Protein AF-0000000087118196 (afdb_homodimer)

Foldseek 3Di:
DPPPDDPPPDDVPCPPPPPPVVVLVVVVVVVVVCQVPPPPCLLVVLVVCLLVQACPPHDLVSSLVSNVVSQVSHDPDHDDFLSSQVSSLVRYDPDDLSVQCVVVVDRGSVVNSVSSVVRVVVVVVVVVVVPPPDPDD/DPDPDDDPPDPVPCPPPPPPVVVLVVVVVVVVVCQVPPPPCLLVVLVVCLLVQACPPHDLVSSLVSNVVSQVSHDPDHDDFLSSQVSSLVRYDPDDLSVQCVVVVDRGSVVNSVSSVVRVVVVVVVVVVVPPPDPDD

Structure (mmCIF, N/CA/C/O backbone):
data_AF-0000000087118196-model_v1
#
loop_
_entity.id
_entity.type
_entity.pdbx_description
1 polymer 'Retrotransposon gag domain-containing protein'
#
loop_
_atom_site.group_PDB
_atom_site.id
_atom_site.type_symbol
_atom_site.label_atom_id
_atom_site.label_alt_id
_atom_site.label_comp_id
_atom_site.label_asym_id
_atom_site.label_entity_id
_atom_site.label_seq_id
_atom_site.pdbx_PDB_ins_code
_atom_site.Cartn_x
_atom_site.Cartn_y
_atom_site.Cartn_z
_atom_site.occupancy
_atom_site.B_iso_or_equiv
_atom_site.auth_seq_id
_atom_site.auth_comp_id
_atom_site.auth_asym_id
_atom_site.auth_atom_id
_atom_site.pdbx_PDB_model_num
ATOM 1 N N . MET A 1 1 ? -38.719 -3.541 -60.281 1 22.97 1 MET A N 1
ATOM 2 C CA . MET A 1 1 ? -38.906 -2.646 -59.156 1 22.97 1 MET A CA 1
ATOM 3 C C . MET A 1 1 ? -38.094 -3.145 -57.938 1 22.97 1 MET A C 1
ATOM 5 O O . MET A 1 1 ? -37.312 -2.402 -57.375 1 22.97 1 MET A O 1
ATOM 9 N N . SER A 1 2 ? -38.719 -4.004 -56.906 1 27.12 2 SER A N 1
ATOM 10 C CA . SER A 1 2 ? -38.656 -3.717 -55.5 1 27.12 2 SER A CA 1
ATOM 11 C C . SER A 1 2 ? -37.469 -4.395 -54.844 1 27.12 2 SER A C 1
ATOM 13 O O . SER A 1 2 ? -37.625 -5.039 -53.781 1 27.12 2 SER A O 1
ATOM 15 N N . CYS A 1 3 ? -36.438 -4.844 -55.562 1 29.39 3 CYS A N 1
ATOM 16 C CA . CYS A 1 3 ? -35.406 -5.758 -55.094 1 29.39 3 CYS A CA 1
ATOM 17 C C . CYS A 1 3 ? -34.594 -5.145 -53.938 1 29.39 3 CYS A C 1
ATOM 19 O O . CYS A 1 3 ? -33.562 -5.676 -53.531 1 29.39 3 CYS A O 1
ATOM 21 N N . LEU A 1 4 ? -34.75 -3.775 -53.781 1 31.59 4 LEU A N 1
ATOM 22 C CA . LEU A 1 4 ? -33.656 -3.104 -53.062 1 31.59 4 LEU A CA 1
ATOM 23 C C . LEU A 1 4 ? -33.656 -3.506 -51.594 1 31.59 4 LEU A C 1
ATOM 25 O O . LEU A 1 4 ? -32.844 -3.016 -50.812 1 31.59 4 LEU A O 1
ATOM 29 N N . GLY A 1 5 ? -34.875 -4.082 -51.125 1 28.92 5 GLY A N 1
ATOM 30 C CA . GLY A 1 5 ? -35.156 -3.641 -49.75 1 28.92 5 GLY A CA 1
ATOM 31 C C . GLY A 1 5 ? -34.188 -4.234 -48.75 1 28.92 5 GLY A C 1
ATOM 32 O O . GLY A 1 5 ? -33.938 -3.633 -47.688 1 28.92 5 GLY A O 1
ATOM 33 N N . GLY A 1 6 ? -34.062 -5.555 -48.656 1 27.45 6 GLY A N 1
ATOM 34 C CA . GLY A 1 6 ? -34.156 -6.266 -47.406 1 27.45 6 GLY A CA 1
ATOM 35 C C . GLY A 1 6 ? -32.844 -6.258 -46.625 1 27.45 6 GLY A C 1
ATOM 36 O O . GLY A 1 6 ? -32.656 -7.082 -45.719 1 27.45 6 GLY A O 1
ATOM 37 N N . ARG A 1 7 ? -31.812 -5.59 -47.25 1 33.94 7 ARG A N 1
ATOM 38 C CA . ARG A 1 7 ? -30.484 -5.984 -46.812 1 33.94 7 ARG A CA 1
ATOM 39 C C . ARG A 1 7 ? -30.281 -5.625 -45.344 1 33.94 7 ARG A C 1
ATOM 41 O O . ARG A 1 7 ? -29.203 -5.859 -44.781 1 33.94 7 ARG A O 1
ATOM 48 N N . ALA A 1 8 ? -31.047 -4.555 -44.906 1 32.69 8 ALA A N 1
ATOM 49 C CA . ALA A 1 8 ? -30.547 -3.857 -43.719 1 32.69 8 ALA A CA 1
ATOM 50 C C . ALA A 1 8 ? -30.625 -4.75 -42.5 1 32.69 8 ALA A C 1
ATOM 52 O O . ALA A 1 8 ? -30.312 -4.312 -41.375 1 32.69 8 ALA A O 1
ATOM 53 N N . ARG A 1 9 ? -31.344 -5.836 -42.656 1 27.88 9 ARG A N 1
ATOM 54 C CA . ARG A 1 9 ? -31.859 -6.383 -41.406 1 27.88 9 ARG A CA 1
ATOM 55 C C . ARG A 1 9 ? -30.719 -6.766 -40.469 1 27.88 9 ARG A C 1
ATOM 57 O O . ARG A 1 9 ? -30.781 -6.496 -39.281 1 27.88 9 ARG A O 1
ATOM 64 N N . SER A 1 10 ? -30 -7.875 -40.906 1 29.86 10 SER A N 1
ATOM 65 C CA . SER A 1 10 ? -29.734 -8.867 -39.844 1 29.86 10 SER A CA 1
ATOM 66 C C . SER A 1 10 ? -28.625 -8.398 -38.906 1 29.86 10 SER A C 1
ATOM 68 O O . SER A 1 10 ? -28.469 -8.93 -37.812 1 29.86 10 SER A O 1
ATOM 70 N N . TRP A 1 11 ? -27.672 -7.719 -39.531 1 32.06 11 TRP A N 1
ATOM 71 C CA . TRP A 1 11 ? -26.438 -7.887 -38.781 1 32.06 11 TRP A CA 1
ATOM 72 C C . TRP A 1 11 ? -26.484 -7.113 -37.469 1 32.06 11 TRP A C 1
ATOM 74 O O . TRP A 1 11 ? -25.469 -6.973 -36.781 1 32.06 11 TRP A O 1
ATOM 84 N N . ALA A 1 12 ? -27.594 -6.273 -37.406 1 33.09 12 ALA A N 1
ATOM 85 C CA . ALA A 1 12 ? -27.469 -5.508 -36.156 1 33.09 12 ALA A CA 1
ATOM 86 C C . ALA A 1 12 ? -27.359 -6.434 -34.938 1 33.09 12 ALA A C 1
ATOM 88 O O . ALA A 1 12 ? -28.375 -6.914 -34.438 1 33.09 12 ALA A O 1
ATOM 89 N N . TYR A 1 13 ? -26.875 -7.684 -35.219 1 30.28 13 TYR A N 1
ATOM 90 C CA . TYR A 1 13 ? -26.797 -8.508 -34.031 1 30.28 13 TYR A CA 1
ATOM 91 C C . TYR A 1 13 ? -26.359 -7.676 -32.812 1 30.28 13 TYR A C 1
ATOM 93 O O . TYR A 1 13 ? -25.609 -6.703 -32.969 1 30.28 13 TYR A O 1
ATOM 101 N N . GLY A 1 14 ? -27.219 -7.648 -31.75 1 30.52 14 GLY A N 1
ATOM 102 C CA . GLY A 1 14 ? -27.266 -7.129 -30.391 1 30.52 14 GLY A CA 1
ATOM 103 C C . GLY A 1 14 ? -25.969 -7.32 -29.641 1 30.52 14 GLY A C 1
ATOM 104 O O . GLY A 1 14 ? -25.703 -8.398 -29.094 1 30.52 14 GLY A O 1
ATOM 105 N N . ARG A 1 15 ? -24.844 -7.047 -30.219 1 32.31 15 ARG A N 1
ATOM 106 C CA . ARG A 1 15 ? -23.703 -7.125 -29.312 1 32.31 15 ARG A CA 1
ATOM 107 C C . ARG A 1 15 ? -24.062 -6.52 -27.953 1 32.31 15 ARG A C 1
ATOM 109 O O . ARG A 1 15 ? -24.375 -5.336 -27.859 1 32.31 15 ARG A O 1
ATOM 116 N N . ARG A 1 16 ? -24.688 -7.293 -27.109 1 31.92 16 ARG A N 1
ATOM 117 C CA . ARG A 1 16 ? -25 -6.957 -25.734 1 31.92 16 ARG A CA 1
ATOM 118 C C . ARG A 1 16 ? -23.812 -6.301 -25.047 1 31.92 16 ARG A C 1
ATOM 120 O O . ARG A 1 16 ? -22.703 -6.816 -25.094 1 31.92 16 ARG A O 1
ATOM 127 N N . LEU A 1 17 ? -23.656 -5.055 -24.984 1 34.06 17 LEU A N 1
ATOM 128 C CA . LEU A 1 17 ? -22.844 -4.199 -24.125 1 34.06 17 LEU A CA 1
ATOM 129 C C . LEU A 1 17 ? -22.625 -4.836 -22.766 1 34.06 17 LEU A C 1
ATOM 131 O O . LEU A 1 17 ? -22 -4.238 -21.891 1 34.06 17 LEU A O 1
ATOM 135 N N . THR A 1 18 ? -23.359 -6 -22.547 1 35.16 18 THR A N 1
ATOM 136 C CA . THR A 1 18 ? -23.234 -6.555 -21.203 1 35.16 18 THR A CA 1
ATOM 137 C C . THR A 1 18 ? -21.953 -7.371 -21.078 1 35.16 18 THR A C 1
ATOM 139 O O . THR A 1 18 ? -21.844 -8.242 -20.203 1 35.16 18 THR A O 1
ATOM 142 N N . ASP A 1 19 ? -21.219 -7.477 -22.172 1 35.19 19 ASP A N 1
ATOM 143 C CA . ASP A 1 19 ? -20.047 -8.336 -21.984 1 35.19 19 ASP A CA 1
ATOM 144 C C . ASP A 1 19 ? -19.094 -7.758 -20.953 1 35.19 19 ASP A C 1
ATOM 146 O O . ASP A 1 19 ? -18.625 -6.625 -21.094 1 35.19 19 ASP A O 1
ATOM 150 N N . PRO A 1 20 ? -19.031 -8.273 -19.797 1 40.91 20 PRO A N 1
ATOM 151 C CA . PRO A 1 20 ? -18.141 -7.883 -18.703 1 40.91 20 PRO A CA 1
ATOM 152 C C . PRO A 1 20 ? -16.703 -7.656 -19.188 1 40.91 20 PRO A C 1
ATOM 154 O O . PRO A 1 20 ? -15.914 -7.023 -18.469 1 40.91 20 PRO A O 1
ATOM 157 N N . THR A 1 21 ? -16.359 -8.117 -20.344 1 44.03 21 THR A N 1
ATOM 158 C CA . THR A 1 21 ? -15.023 -7.875 -20.875 1 44.03 21 THR A CA 1
ATOM 159 C C . THR A 1 21 ? -14.883 -6.43 -21.344 1 44.03 21 THR A C 1
ATOM 161 O O . THR A 1 21 ? -13.773 -5.906 -21.438 1 44.03 21 THR A O 1
ATOM 164 N N . CYS A 1 22 ? -15.938 -5.883 -21.875 1 42.28 22 CYS A N 1
ATOM 165 C CA . CYS A 1 22 ? -15.891 -4.516 -22.375 1 42.28 22 CYS A CA 1
ATOM 166 C C . CYS A 1 22 ? -15.547 -3.537 -21.25 1 42.28 22 CYS A C 1
ATOM 168 O O . CYS A 1 22 ? -14.789 -2.586 -21.469 1 42.28 22 CYS A O 1
ATOM 170 N N . PHE A 1 23 ? -16.156 -3.73 -20.125 1 43.44 23 PHE A N 1
ATOM 171 C CA . PHE A 1 23 ? -15.82 -2.871 -18.984 1 43.44 23 PHE A CA 1
ATOM 172 C C . PHE A 1 23 ? -14.352 -3.006 -18.609 1 43.44 23 PHE A C 1
ATOM 174 O O . PHE A 1 23 ? -13.711 -2.023 -18.234 1 43.44 23 PHE A O 1
ATOM 181 N N . SER A 1 24 ? -13.789 -4.215 -18.891 1 49.91 24 SER A N 1
ATOM 182 C CA . SER A 1 24 ? -12.359 -4.383 -18.641 1 49.91 24 SER A CA 1
ATOM 183 C C . SER A 1 24 ? -11.531 -3.553 -19.609 1 49.91 24 SER A C 1
ATOM 185 O O . SER A 1 24 ? -10.555 -2.91 -19.219 1 49.91 24 SER A O 1
ATOM 187 N N . THR A 1 25 ? -12.07 -3.469 -20.797 1 52.75 25 THR A N 1
ATOM 188 C CA . THR A 1 25 ? -11.305 -2.736 -21.797 1 52.75 25 THR A CA 1
ATOM 189 C C . THR A 1 25 ? -11.438 -1.231 -21.594 1 52.75 25 THR A C 1
ATOM 191 O O . THR A 1 25 ? -10.453 -0.495 -21.734 1 52.75 25 THR A O 1
ATOM 194 N N . TYR A 1 26 ? -12.594 -0.809 -21.297 1 47.06 26 TYR A N 1
ATOM 195 C CA . TYR A 1 26 ? -12.758 0.627 -21.094 1 47.06 26 TYR A CA 1
ATOM 196 C C . TYR A 1 26 ? -11.992 1.108 -19.875 1 47.06 26 TYR A C 1
ATOM 198 O O . TYR A 1 26 ? -11.352 2.164 -19.906 1 47.06 26 TYR A O 1
ATOM 206 N N . GLU A 1 27 ? -12.117 0.435 -18.875 1 48.47 27 GLU A N 1
ATOM 207 C CA . GLU A 1 27 ? -11.336 0.812 -17.688 1 48.47 27 GLU A CA 1
ATOM 208 C C . GLU A 1 27 ? -9.836 0.741 -17.969 1 48.47 27 GLU A C 1
ATOM 210 O O . GLU A 1 27 ? -9.07 1.6 -17.531 1 48.47 27 GLU A O 1
ATOM 215 N N . VAL A 1 28 ? -9.492 -0.21 -18.75 1 51.53 28 VAL A N 1
ATOM 216 C CA . VAL A 1 28 ? -8.109 -0.279 -19.203 1 51.53 28 VAL A CA 1
ATOM 217 C C . VAL A 1 28 ? -7.793 0.927 -20.094 1 51.53 28 VAL A C 1
ATOM 219 O O . VAL A 1 28 ? -6.738 1.548 -19.953 1 51.53 28 VAL A O 1
ATOM 222 N N . PHE A 1 29 ? -8.695 1.227 -21 1 49.81 29 PHE A N 1
ATOM 223 C CA . PHE A 1 29 ? -8.477 2.375 -21.875 1 49.81 29 PHE A CA 1
ATOM 224 C C . PHE A 1 29 ? -8.445 3.668 -21.062 1 49.81 29 PHE A C 1
ATOM 226 O O . PHE A 1 29 ? -7.566 4.512 -21.266 1 49.81 29 PHE A O 1
ATOM 233 N N . LYS A 1 30 ? -9.359 3.9 -20.25 1 45.59 30 LYS A N 1
ATOM 234 C CA . LYS A 1 30 ? -9.367 5.094 -19.406 1 45.59 30 LYS A CA 1
ATOM 235 C C . LYS A 1 30 ? -8.094 5.195 -18.578 1 45.59 30 LYS A C 1
ATOM 237 O O . LYS A 1 30 ? -7.527 6.277 -18.422 1 45.59 30 LYS A O 1
ATOM 242 N N . GLU A 1 31 ? -7.73 4.078 -18.094 1 49.81 31 GLU A N 1
ATOM 243 C CA . GLU A 1 31 ? -6.461 4.062 -17.375 1 49.81 31 GLU A CA 1
ATOM 244 C C . GLU A 1 31 ? -5.293 4.387 -18.297 1 49.81 31 GLU A C 1
ATOM 246 O O . GLU A 1 31 ? -4.383 5.125 -17.922 1 49.81 31 GLU A O 1
ATOM 251 N N . GLU A 1 32 ? -5.328 3.91 -19.469 1 48.84 32 GLU A N 1
ATOM 252 C CA . GLU A 1 32 ? -4.297 4.238 -20.453 1 48.84 32 GLU A CA 1
ATOM 253 C C . GLU A 1 32 ? -4.32 5.723 -20.812 1 48.84 32 GLU A C 1
ATOM 255 O O . GLU A 1 32 ? -3.27 6.352 -20.938 1 48.84 32 GLU A O 1
ATOM 260 N N . LEU A 1 33 ? -5.418 6.207 -21.094 1 45.06 33 LEU A N 1
ATOM 261 C CA . LEU A 1 33 ? -5.527 7.625 -21.406 1 45.06 33 LEU A CA 1
ATOM 262 C C . LEU A 1 33 ? -5.098 8.484 -20.219 1 45.06 33 LEU A C 1
ATOM 264 O O . LEU A 1 33 ? -4.41 9.492 -20.391 1 45.06 33 LEU A O 1
ATOM 268 N N . ARG A 1 34 ? -5.539 8.203 -19.094 1 45.41 34 ARG A N 1
ATOM 269 C CA . ARG A 1 34 ? -5.086 8.93 -17.906 1 45.41 34 ARG A CA 1
ATOM 270 C C . ARG A 1 34 ? -3.566 8.883 -17.781 1 45.41 34 ARG A C 1
ATOM 272 O O . ARG A 1 34 ? -2.932 9.883 -17.453 1 45.41 34 ARG A O 1
ATOM 279 N N . GLN A 1 35 ? -3.006 7.723 -18.172 1 48.16 35 GLN A N 1
ATOM 280 C CA . GLN A 1 35 ? -1.558 7.551 -18.172 1 48.16 35 GLN A CA 1
ATOM 281 C C . GLN A 1 35 ? -0.899 8.438 -19.219 1 48.16 35 GLN A C 1
ATOM 283 O O . GLN A 1 35 ? 0.197 8.953 -19.016 1 48.16 35 GLN A O 1
ATOM 288 N N . ALA A 1 36 ? -1.369 8.5 -20.266 1 44.31 36 ALA A N 1
ATOM 289 C CA . ALA A 1 36 ? -0.766 9.227 -21.375 1 44.31 36 ALA A CA 1
ATOM 290 C C . ALA A 1 36 ? -0.661 10.719 -21.047 1 44.31 36 ALA A C 1
ATOM 292 O O . ALA A 1 36 ? 0.265 11.391 -21.516 1 44.31 36 ALA A O 1
ATOM 293 N N . PHE A 1 37 ? -1.498 11.32 -20.531 1 44.22 37 PHE A N 1
ATOM 294 C CA . PHE A 1 37 ? -1.435 12.75 -20.25 1 44.22 37 PHE A CA 1
ATOM 295 C C . PHE A 1 37 ? -0.9 13.008 -18.859 1 44.22 37 PHE A C 1
ATOM 297 O O . PHE A 1 37 ? -1.049 14.109 -18.312 1 44.22 37 PHE A O 1
ATOM 304 N N . GLU A 1 38 ? -0.401 11.969 -18.172 1 48.47 38 GLU A N 1
ATOM 305 C CA . GLU A 1 38 ? -0.048 12.211 -16.781 1 48.47 38 GLU A CA 1
ATOM 306 C C . GLU A 1 38 ? 1.279 12.953 -16.672 1 48.47 38 GLU A C 1
ATOM 308 O O . GLU A 1 38 ? 2.295 12.508 -17.203 1 48.47 38 GLU A O 1
ATOM 313 N N . PRO A 1 39 ? 1.378 14.102 -16.359 1 49 39 PRO A N 1
ATOM 314 C CA . PRO A 1 39 ? 2.586 14.844 -15.984 1 49 39 PRO A CA 1
ATOM 315 C C . PRO A 1 39 ? 3.561 14.008 -15.156 1 49 39 PRO A C 1
ATOM 317 O O . PRO A 1 39 ? 3.193 12.938 -14.664 1 49 39 PRO A O 1
ATOM 320 N N . PRO A 1 40 ? 4.938 14.445 -15.055 1 50.75 40 PRO A N 1
ATOM 321 C CA . PRO A 1 40 ? 6.004 13.859 -14.242 1 50.75 40 PRO A CA 1
ATOM 322 C C . PRO A 1 40 ? 5.488 13.258 -12.93 1 50.75 40 PRO A C 1
ATOM 324 O O . PRO A 1 40 ? 6.102 12.344 -12.375 1 50.75 40 PRO A O 1
ATOM 327 N N . GLN A 1 41 ? 4.504 13.789 -12.305 1 59.38 41 GLN A N 1
ATOM 328 C CA . GLN A 1 41 ? 3.957 13.305 -11.039 1 59.38 41 GLN A CA 1
ATOM 329 C C . GLN A 1 41 ? 3.357 11.914 -11.195 1 59.38 41 GLN A C 1
ATOM 331 O O . GLN A 1 41 ? 2.623 11.453 -10.32 1 59.38 41 GLN A O 1
ATOM 336 N N . ASN A 1 42 ? 3.924 11.203 -12.312 1 78.69 42 ASN A N 1
ATOM 337 C CA . ASN A 1 42 ? 3.363 9.961 -12.828 1 78.69 42 ASN A CA 1
ATOM 338 C C . ASN A 1 42 ? 3.793 8.766 -11.984 1 78.69 42 ASN A C 1
ATOM 340 O O . ASN A 1 42 ? 2.98 7.891 -11.68 1 78.69 42 ASN A O 1
ATOM 344 N N . GLU A 1 43 ? 5.094 8.93 -11.555 1 86.75 43 GLU A N 1
ATOM 345 C CA . GLU A 1 43 ? 5.547 7.766 -10.805 1 86.75 43 GLU A CA 1
ATOM 346 C C . GLU A 1 43 ? 4.867 7.691 -9.438 1 86.75 43 GLU A C 1
ATOM 348 O O . GLU A 1 43 ? 4.559 6.602 -8.953 1 86.75 43 GLU A O 1
ATOM 353 N N . PHE A 1 44 ? 4.664 8.914 -8.961 1 85.5 44 PHE A N 1
ATOM 354 C CA . PHE A 1 44 ? 3.955 8.953 -7.684 1 85.5 44 PHE A CA 1
ATOM 355 C C . PHE A 1 44 ? 2.564 8.344 -7.82 1 85.5 44 PHE A C 1
ATOM 357 O O . PHE A 1 44 ? 2.168 7.5 -7.016 1 85.5 44 PHE A O 1
ATOM 364 N N . ARG A 1 45 ? 1.933 8.766 -8.789 1 90.62 45 ARG A N 1
ATOM 365 C CA . ARG A 1 45 ? 0.571 8.289 -9 1 90.62 45 ARG A CA 1
ATOM 366 C C . ARG A 1 45 ? 0.555 6.785 -9.273 1 90.62 45 ARG A C 1
ATOM 368 O O . ARG A 1 45 ? -0.263 6.059 -8.711 1 90.62 45 ARG A O 1
ATOM 375 N N . SER A 1 46 ? 1.45 6.379 -10.102 1 94.81 46 SER A N 1
ATOM 376 C CA . SER A 1 46 ? 1.519 4.961 -10.43 1 94.81 46 SER A CA 1
ATOM 377 C C . SER A 1 46 ? 1.83 4.125 -9.188 1 94.81 46 SER A C 1
ATOM 379 O O . SER A 1 46 ? 1.251 3.053 -9 1 94.81 46 SER A O 1
ATOM 381 N N . ARG A 1 47 ? 2.768 4.613 -8.383 1 95.31 47 ARG A N 1
ATOM 382 C CA . ARG A 1 47 ? 3.121 3.922 -7.148 1 95.31 47 ARG A CA 1
ATOM 383 C C . ARG A 1 47 ? 1.933 3.861 -6.195 1 95.31 47 ARG A C 1
ATOM 385 O O . ARG A 1 47 ? 1.636 2.807 -5.629 1 95.31 47 ARG A O 1
ATOM 392 N N . ALA A 1 48 ? 1.272 5.016 -6.07 1 94.25 48 ALA A N 1
ATOM 393 C CA . ALA A 1 48 ? 0.102 5.062 -5.195 1 94.25 48 ALA A CA 1
ATOM 394 C C . ALA A 1 48 ? -0.982 4.105 -5.68 1 94.25 48 ALA A C 1
ATOM 396 O O . ALA A 1 48 ? -1.581 3.381 -4.883 1 94.25 48 ALA A O 1
ATOM 397 N N . GLU A 1 49 ? -1.231 4.078 -6.941 1 95.31 49 GLU A N 1
ATOM 398 C CA . GLU A 1 49 ? -2.248 3.205 -7.52 1 95.31 49 GLU A CA 1
ATOM 399 C C . GLU A 1 49 ? -1.882 1.735 -7.34 1 95.31 49 GLU A C 1
ATOM 401 O O . GLU A 1 49 ? -2.746 0.905 -7.055 1 95.31 49 GLU A O 1
ATOM 406 N N . PHE A 1 50 ? -0.616 1.438 -7.539 1 97.38 50 PHE A N 1
ATOM 407 C CA . PHE A 1 50 ? -0.189 0.054 -7.371 1 97.38 50 PHE A CA 1
ATOM 408 C C . PHE A 1 50 ? -0.373 -0.401 -5.93 1 97.38 50 PHE A C 1
ATOM 410 O O . PHE A 1 50 ? -0.892 -1.49 -5.676 1 97.38 50 PHE 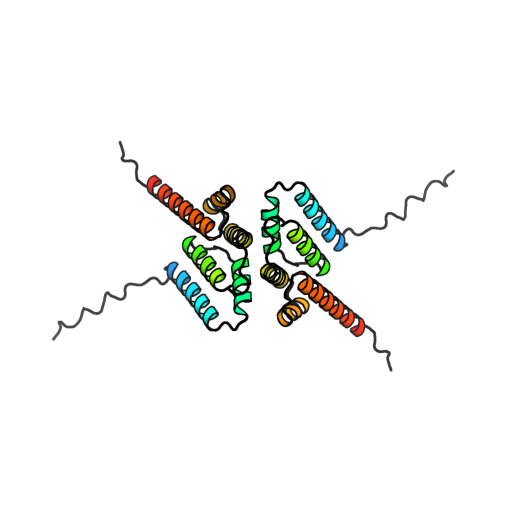A O 1
ATOM 417 N N . LEU A 1 51 ? 0.037 0.427 -5.02 1 96.5 51 LEU A N 1
ATOM 418 C CA . LEU A 1 51 ? -0.004 0.075 -3.605 1 96.5 51 LEU A CA 1
ATOM 419 C C . LEU A 1 51 ? -1.442 -0.104 -3.131 1 96.5 51 LEU A C 1
ATOM 421 O O . LEU A 1 51 ? -1.693 -0.795 -2.141 1 96.5 51 LEU A O 1
ATOM 425 N N . ASP A 1 52 ? -2.389 0.447 -3.939 1 95.38 52 ASP A N 1
ATOM 426 C CA . ASP A 1 52 ? -3.799 0.35 -3.572 1 95.38 52 ASP A CA 1
ATOM 427 C C . ASP A 1 52 ? -4.535 -0.629 -4.48 1 95.38 52 ASP A C 1
ATOM 429 O O . ASP A 1 52 ? -5.762 -0.742 -4.418 1 95.38 52 ASP A O 1
ATOM 433 N N . LEU A 1 53 ? -3.846 -1.285 -5.293 1 96.19 53 LEU A N 1
ATOM 434 C CA . LEU A 1 53 ? -4.461 -2.107 -6.332 1 96.19 53 LEU A CA 1
ATOM 435 C C . LEU A 1 53 ? -5.211 -3.285 -5.719 1 96.19 53 LEU A C 1
ATOM 437 O O . LEU A 1 53 ? -4.707 -3.936 -4.801 1 96.19 53 LEU A O 1
ATOM 441 N N . GLN A 1 54 ? -6.414 -3.512 -6.242 1 96.38 54 GLN A N 1
ATOM 442 C CA . GLN A 1 54 ? -7.25 -4.648 -5.867 1 96.38 54 GLN A CA 1
ATOM 443 C C . GLN A 1 54 ? -7.773 -5.375 -7.105 1 96.38 54 GLN A C 1
ATOM 445 O O . GLN A 1 54 ? -8.125 -4.742 -8.102 1 96.38 54 GLN A O 1
ATOM 450 N N . GLN A 1 55 ? -7.898 -6.641 -6.914 1 96.06 55 GLN A N 1
ATOM 451 C CA . GLN A 1 55 ? -8.445 -7.426 -8.016 1 96.06 55 GLN A CA 1
ATOM 452 C C . GLN A 1 55 ? -9.914 -7.082 -8.258 1 96.06 55 GLN A C 1
ATOM 454 O O . GLN A 1 55 ? -10.336 -6.895 -9.398 1 96.06 55 GLN A O 1
ATOM 459 N N . GLY A 1 56 ? -10.672 -7.012 -7.125 1 93.88 56 GLY A N 1
ATOM 460 C CA . GLY A 1 56 ? -12.086 -6.699 -7.25 1 93.88 56 GLY A CA 1
ATOM 461 C C . GLY A 1 56 ? -12.844 -7.691 -8.109 1 93.88 56 GLY A C 1
ATOM 462 O O . GLY A 1 56 ? -12.781 -8.898 -7.879 1 93.88 56 GLY A O 1
ATOM 463 N N . LYS A 1 57 ? -13.531 -7.164 -9.141 1 93.81 57 LYS A N 1
ATOM 464 C CA . LYS A 1 57 ? -14.375 -7.996 -10 1 93.81 57 LYS A CA 1
ATOM 465 C C . LYS A 1 57 ? -13.594 -8.523 -11.195 1 93.81 57 LYS A C 1
ATOM 467 O O . LYS A 1 57 ? -14.125 -9.289 -12.008 1 93.81 57 LYS A O 1
ATOM 472 N N . HIS A 1 58 ? -12.43 -8.141 -11.305 1 93.25 58 HIS A N 1
ATOM 473 C CA . HIS A 1 58 ? -11.617 -8.539 -12.453 1 93.25 58 HIS A CA 1
ATOM 474 C C . HIS A 1 58 ? -11.055 -9.945 -12.266 1 93.25 58 HIS A C 1
ATOM 476 O O . HIS A 1 58 ? -10.969 -10.438 -11.141 1 93.25 58 HIS A O 1
ATOM 482 N N . ASP A 1 59 ? -10.797 -10.57 -13.375 1 93.5 59 ASP A N 1
ATOM 483 C CA . ASP A 1 59 ? -10.125 -11.859 -13.281 1 93.5 59 ASP A CA 1
ATOM 484 C C . ASP A 1 59 ? -8.641 -11.688 -12.953 1 93.5 59 ASP A C 1
ATOM 486 O O . ASP A 1 59 ? -8.133 -10.562 -12.961 1 93.5 59 ASP A O 1
ATOM 490 N N . VAL A 1 60 ? -7.945 -12.711 -12.664 1 96.31 60 VAL A N 1
ATOM 491 C CA . VAL A 1 60 ? -6.559 -12.688 -12.219 1 96.31 60 VAL A CA 1
ATOM 492 C C . VAL A 1 60 ? -5.664 -12.141 -13.336 1 96.31 60 VAL A C 1
ATOM 494 O O . VAL A 1 60 ? -4.707 -11.406 -13.062 1 96.31 60 VAL A O 1
ATOM 497 N N . HIS A 1 61 ? -5.984 -12.508 -14.516 1 94.81 61 HIS A N 1
ATOM 498 C CA . HIS A 1 61 ? -5.18 -12.047 -15.641 1 94.81 61 HIS A CA 1
ATOM 499 C C . HIS A 1 61 ? -5.215 -10.531 -15.766 1 94.81 61 HIS A C 1
ATOM 501 O O . HIS A 1 61 ? -4.172 -9.891 -15.906 1 94.81 61 HIS A O 1
ATOM 507 N N . ALA A 1 62 ? -6.395 -9.945 -15.734 1 95.5 62 ALA A N 1
ATOM 508 C CA . ALA A 1 62 ? -6.551 -8.5 -15.828 1 95.5 62 ALA A CA 1
ATOM 509 C C . ALA A 1 62 ? -5.879 -7.797 -14.656 1 95.5 62 ALA A C 1
ATOM 511 O O . ALA A 1 62 ? -5.227 -6.766 -14.828 1 95.5 62 ALA A O 1
ATOM 512 N N . TYR A 1 63 ? -6.137 -8.312 -13.531 1 96.94 63 TYR A N 1
ATOM 513 C CA . TYR A 1 63 ? -5.512 -7.793 -12.312 1 96.94 63 TYR A CA 1
ATOM 514 C C . TYR A 1 63 ? -3.994 -7.801 -12.438 1 96.94 63 TYR A C 1
ATOM 516 O O . TYR A 1 63 ? -3.334 -6.809 -12.117 1 96.94 63 TYR A O 1
ATOM 524 N N . ALA A 1 64 ? -3.385 -8.883 -12.914 1 97.12 64 ALA A N 1
ATOM 525 C CA . ALA A 1 64 ? -1.943 -9.039 -13.094 1 97.12 64 ALA A CA 1
ATOM 526 C C . ALA A 1 64 ? -1.405 -8.055 -14.125 1 97.12 64 ALA A C 1
ATOM 528 O O . ALA A 1 64 ? -0.333 -7.473 -13.938 1 97.12 64 ALA A O 1
ATOM 529 N N . GLN A 1 65 ? -2.135 -7.895 -15.133 1 96.56 65 GLN A N 1
ATOM 530 C CA . GLN A 1 65 ? -1.703 -6.98 -16.188 1 96.56 65 GLN A CA 1
ATOM 531 C C . GLN A 1 65 ? -1.672 -5.539 -15.688 1 96.56 65 GLN A C 1
ATOM 533 O O . GLN A 1 65 ? -0.771 -4.773 -16.031 1 96.56 65 GLN A O 1
ATOM 538 N N . ARG A 1 66 ? -2.629 -5.23 -14.938 1 95.81 66 ARG A N 1
ATOM 539 C CA . ARG A 1 66 ? -2.658 -3.891 -14.359 1 95.81 66 ARG A CA 1
ATOM 540 C C . ARG A 1 66 ? -1.48 -3.678 -13.414 1 95.81 66 ARG A C 1
ATOM 542 O O . ARG A 1 66 ? -0.86 -2.611 -13.414 1 95.81 66 ARG A O 1
ATOM 549 N N . ALA A 1 67 ? -1.231 -4.68 -12.625 1 97.62 67 ALA A N 1
ATOM 550 C CA . ALA A 1 67 ? -0.081 -4.605 -11.727 1 97.62 67 ALA A CA 1
ATOM 551 C C . ALA A 1 67 ? 1.21 -4.379 -12.508 1 97.62 67 ALA A C 1
ATOM 553 O O . ALA A 1 67 ? 2 -3.496 -12.172 1 97.62 67 ALA A O 1
ATOM 554 N N . ARG A 1 68 ? 1.383 -5.129 -13.555 1 96.06 68 ARG A N 1
ATOM 555 C CA . ARG A 1 68 ? 2.572 -5.008 -14.391 1 96.06 68 ARG A CA 1
ATOM 556 C C . ARG A 1 68 ? 2.668 -3.613 -15 1 96.06 68 ARG A C 1
ATOM 558 O O . ARG A 1 68 ? 3.75 -3.025 -15.055 1 96.06 68 ARG A O 1
ATOM 565 N N . TYR A 1 69 ? 1.597 -3.213 -15.438 1 94.38 69 TYR A N 1
ATOM 566 C CA . TYR A 1 69 ? 1.538 -1.903 -16.078 1 94.38 69 TYR A CA 1
ATOM 567 C C . TYR A 1 69 ? 1.942 -0.804 -15.102 1 94.38 69 TYR A C 1
ATOM 569 O O . TYR A 1 69 ? 2.793 0.032 -15.414 1 94.38 69 TYR A O 1
ATOM 577 N N . LEU A 1 70 ? 1.363 -0.761 -13.969 1 95.38 70 LEU A N 1
ATOM 578 C CA . LEU A 1 70 ? 1.634 0.274 -12.977 1 95.38 70 LEU A CA 1
ATOM 579 C C . LEU A 1 70 ? 3.098 0.249 -12.547 1 95.38 70 LEU A C 1
ATOM 581 O O . LEU A 1 70 ? 3.744 1.297 -12.469 1 95.38 70 LEU A O 1
ATOM 585 N N . VAL A 1 71 ? 3.604 -0.963 -12.328 1 96.31 71 VAL A N 1
ATOM 586 C CA . VAL A 1 71 ? 4.988 -1.12 -11.891 1 96.31 71 VAL A CA 1
ATOM 587 C C . VAL A 1 71 ? 5.934 -0.638 -12.992 1 96.31 71 VAL A C 1
ATOM 589 O O . VAL A 1 71 ? 6.969 -0.035 -12.703 1 96.31 71 VAL A O 1
ATOM 592 N N . SER A 1 72 ? 5.574 -0.88 -14.211 1 94.5 72 SER A N 1
ATOM 593 C CA . SER A 1 72 ? 6.422 -0.511 -15.336 1 94.5 72 SER A CA 1
ATOM 594 C C . SER A 1 72 ? 6.543 1.004 -15.469 1 94.5 72 SER A C 1
ATOM 596 O O . SER A 1 72 ? 7.477 1.506 -16.094 1 94.5 72 SER A O 1
ATOM 598 N N . ASN A 1 73 ? 5.633 1.739 -14.898 1 92.44 73 ASN A N 1
ATOM 599 C CA . ASN A 1 73 ? 5.637 3.197 -14.961 1 92.44 73 ASN A CA 1
ATOM 600 C C . ASN A 1 73 ? 6.547 3.801 -13.891 1 92.44 73 ASN A C 1
ATOM 602 O O . ASN A 1 73 ? 6.723 5.02 -13.836 1 92.44 73 ASN A O 1
ATOM 606 N N . ILE A 1 74 ? 7.082 2.98 -13.109 1 93 74 ILE A N 1
ATOM 607 C CA . ILE A 1 74 ? 7.961 3.428 -12.031 1 93 74 ILE A CA 1
ATOM 608 C C . ILE A 1 74 ? 9.406 3.064 -12.359 1 93 74 ILE A C 1
ATOM 610 O O . ILE A 1 74 ? 9.844 1.936 -12.117 1 93 74 ILE A O 1
ATOM 614 N N . VAL A 1 75 ? 10.148 4.008 -12.797 1 89.38 75 VAL A N 1
ATOM 615 C CA . VAL A 1 75 ? 11.445 3.697 -13.398 1 89.38 75 VAL A CA 1
ATOM 616 C C . VAL A 1 75 ? 12.562 4.305 -12.547 1 89.38 75 VAL A C 1
ATOM 618 O O . VAL A 1 75 ? 13.594 3.666 -12.32 1 89.38 75 VAL A O 1
ATOM 621 N N . THR A 1 76 ? 12.406 5.473 -12.031 1 88.19 76 THR A N 1
ATOM 622 C CA . THR A 1 76 ? 13.461 6.195 -11.32 1 88.19 76 THR A CA 1
ATOM 623 C C . THR A 1 76 ? 13.766 5.531 -9.984 1 88.19 76 THR A C 1
ATOM 625 O O . THR A 1 76 ? 14.938 5.34 -9.633 1 88.19 76 THR A O 1
ATOM 628 N N . ASN A 1 77 ? 12.703 5.227 -9.242 1 90.06 77 ASN A N 1
ATOM 629 C CA . ASN A 1 77 ? 12.812 4.523 -7.969 1 90.06 77 ASN A CA 1
ATOM 630 C C . ASN A 1 77 ? 11.945 3.27 -7.945 1 90.06 77 ASN A C 1
ATOM 632 O O . ASN A 1 77 ? 10.859 3.273 -7.363 1 90.06 77 ASN A O 1
ATOM 636 N N . PRO A 1 78 ? 12.461 2.268 -8.438 1 92.69 78 PRO A N 1
ATOM 637 C CA . PRO A 1 78 ? 11.633 1.068 -8.562 1 92.69 78 PRO A CA 1
ATOM 638 C C . PRO A 1 78 ? 11.195 0.507 -7.215 1 92.69 78 PRO A C 1
ATOM 640 O O . PRO A 1 78 ? 11.922 0.631 -6.227 1 92.69 78 PRO A O 1
ATOM 643 N N . ILE A 1 79 ? 10.055 -0.075 -7.234 1 96.44 79 ILE A N 1
ATOM 644 C CA . ILE A 1 79 ? 9.531 -0.724 -6.035 1 96.44 79 ILE A CA 1
ATOM 645 C C . ILE A 1 79 ? 10.305 -2.016 -5.773 1 96.44 79 ILE A C 1
ATOM 647 O O . ILE A 1 79 ? 10.586 -2.777 -6.703 1 96.44 79 ILE A O 1
ATOM 651 N N . ASP A 1 80 ? 10.602 -2.24 -4.566 1 94.19 80 ASP A N 1
ATOM 652 C CA . ASP A 1 80 ? 11.297 -3.475 -4.223 1 94.19 80 ASP A CA 1
ATOM 653 C C . ASP A 1 80 ? 10.391 -4.688 -4.398 1 94.19 80 ASP A C 1
ATOM 655 O O . ASP A 1 80 ? 9.172 -4.578 -4.273 1 94.19 80 ASP A O 1
ATOM 659 N N . GLU A 1 81 ? 10.969 -5.902 -4.574 1 95.12 81 GLU A N 1
ATOM 660 C CA . GLU A 1 81 ? 10.211 -7.102 -4.918 1 95.12 81 GLU A CA 1
ATOM 661 C C . GLU A 1 81 ? 9.305 -7.527 -3.766 1 95.12 81 GLU A C 1
ATOM 663 O O . GLU A 1 81 ? 8.172 -7.961 -3.99 1 95.12 81 GLU A O 1
ATOM 668 N N . ALA A 1 82 ? 9.781 -7.395 -2.594 1 94.25 82 ALA A N 1
ATOM 669 C CA . ALA A 1 82 ? 8.969 -7.805 -1.448 1 94.25 82 ALA A CA 1
ATOM 670 C C . ALA A 1 82 ? 7.688 -6.984 -1.36 1 94.25 82 ALA A C 1
ATOM 672 O O . ALA A 1 82 ? 6.613 -7.527 -1.086 1 94.25 82 ALA A O 1
ATOM 673 N N . THR A 1 83 ? 7.816 -5.711 -1.637 1 97.06 83 THR A N 1
ATOM 674 C CA . THR A 1 83 ? 6.656 -4.828 -1.622 1 97.06 83 THR A CA 1
ATOM 675 C C . THR A 1 83 ? 5.711 -5.156 -2.775 1 97.06 83 THR A C 1
ATOM 677 O O . THR A 1 83 ? 4.492 -5.168 -2.602 1 97.06 83 THR A O 1
ATOM 680 N N . LYS A 1 84 ? 6.277 -5.402 -3.912 1 97.88 84 LYS A N 1
ATOM 681 C CA . LYS A 1 84 ? 5.453 -5.781 -5.055 1 97.88 84 LYS A CA 1
ATOM 682 C C . LYS A 1 84 ? 4.652 -7.047 -4.758 1 97.88 84 LYS A C 1
ATOM 684 O O . LYS A 1 84 ? 3.451 -7.105 -5.031 1 97.88 84 LYS A O 1
ATOM 689 N N . VAL A 1 85 ? 5.312 -8 -4.18 1 96.31 85 VAL A N 1
ATOM 690 C CA . VAL A 1 85 ? 4.707 -9.305 -3.904 1 96.31 85 VAL A CA 1
ATOM 691 C C . VAL A 1 85 ? 3.588 -9.141 -2.875 1 96.31 85 VAL A C 1
ATOM 693 O O . VAL A 1 85 ? 2.469 -9.617 -3.086 1 96.31 85 VAL A O 1
ATOM 696 N N . VAL A 1 86 ? 3.9 -8.438 -1.82 1 95.06 86 VAL A N 1
ATOM 697 C CA . VAL A 1 86 ? 2.934 -8.258 -0.74 1 95.06 86 VAL A CA 1
ATOM 698 C C . VAL A 1 86 ? 1.718 -7.492 -1.253 1 95.06 86 VAL A C 1
ATOM 700 O O . VAL A 1 86 ? 0.577 -7.848 -0.947 1 95.06 86 VAL A O 1
ATOM 703 N N . THR A 1 87 ? 1.921 -6.414 -2.029 1 97.5 87 THR A N 1
ATOM 704 C CA . THR A 1 87 ? 0.827 -5.621 -2.576 1 97.5 87 THR A CA 1
ATOM 705 C C . THR A 1 87 ? -0.066 -6.473 -3.473 1 97.5 87 THR A C 1
ATOM 707 O O . THR A 1 87 ? -1.293 -6.418 -3.367 1 97.5 87 THR A O 1
ATOM 710 N N . PHE A 1 88 ? 0.565 -7.285 -4.316 1 97.94 88 PHE A N 1
ATOM 711 C CA . PHE A 1 88 ? -0.177 -8.133 -5.238 1 97.94 88 PHE A CA 1
ATOM 712 C C . PHE A 1 88 ? -0.999 -9.172 -4.48 1 97.94 88 PHE A C 1
ATOM 714 O O . PHE A 1 88 ? -2.184 -9.359 -4.762 1 97.94 88 PHE A O 1
ATOM 721 N N . MET A 1 89 ? -0.419 -9.805 -3.508 1 96 89 MET A N 1
ATOM 722 C CA . MET A 1 89 ? -1.068 -10.883 -2.76 1 96 89 MET A CA 1
ATOM 723 C C . MET A 1 89 ? -2.221 -10.336 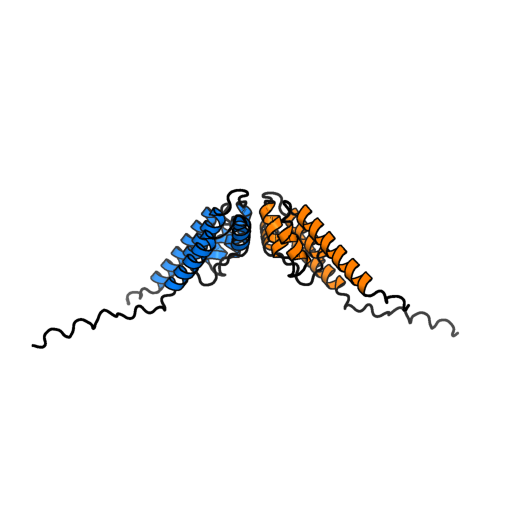-1.92 1 96 89 MET A C 1
ATOM 725 O O . MET A 1 89 ? -3.299 -10.93 -1.882 1 96 89 MET A O 1
ATOM 729 N N . LYS A 1 90 ? -1.98 -9.211 -1.347 1 93.69 90 LYS A N 1
ATOM 730 C CA . LYS A 1 90 ? -3.012 -8.617 -0.504 1 93.69 90 LYS A CA 1
ATOM 731 C C . LYS A 1 90 ? -4.207 -8.164 -1.338 1 93.69 90 LYS A C 1
ATOM 733 O O . LYS A 1 90 ? -5.344 -8.156 -0.854 1 93.69 90 LYS A O 1
ATOM 738 N N . GLY A 1 91 ? -3.969 -7.848 -2.582 1 96.38 91 GLY A N 1
ATOM 739 C CA . GLY A 1 91 ? -5.004 -7.309 -3.451 1 96.38 91 GLY A CA 1
ATOM 740 C C . GLY A 1 91 ? -5.844 -8.383 -4.117 1 96.38 91 GLY A C 1
ATOM 741 O O . GLY A 1 91 ? -6.879 -8.086 -4.715 1 96.38 91 GLY A O 1
ATOM 742 N N . LEU A 1 92 ? -5.418 -9.633 -4.004 1 96.38 92 LEU A N 1
ATOM 743 C CA . LEU A 1 92 ? -6.191 -10.734 -4.562 1 96.38 92 LEU A CA 1
ATOM 744 C C . LEU A 1 92 ? -7.516 -10.898 -3.824 1 96.38 92 LEU A C 1
ATOM 746 O O . LEU A 1 92 ? -7.586 -10.68 -2.611 1 96.38 92 LEU A O 1
ATOM 750 N N . LYS A 1 93 ? -8.477 -11.312 -4.625 1 95.44 93 LYS A N 1
ATOM 751 C CA . LYS A 1 93 ? -9.742 -11.672 -3.992 1 95.44 93 LYS A CA 1
ATOM 752 C C . LYS A 1 93 ? -9.578 -12.875 -3.07 1 95.44 93 LYS A C 1
ATOM 754 O O . LYS A 1 93 ? -8.828 -13.805 -3.381 1 95.44 93 LYS A O 1
ATOM 759 N N . ASP A 1 94 ? -10.406 -12.812 -2.012 1 93.06 94 ASP A N 1
ATOM 760 C CA . ASP A 1 94 ? -10.375 -13.969 -1.116 1 93.06 94 ASP A CA 1
ATOM 761 C C . ASP A 1 94 ? -10.836 -15.234 -1.836 1 93.06 94 ASP A C 1
ATOM 763 O O . ASP A 1 94 ? -11.828 -15.219 -2.566 1 93.06 94 ASP A O 1
ATOM 767 N N . GLY A 1 95 ? -10.062 -16.297 -1.741 1 92.75 95 GLY A N 1
ATOM 768 C CA . GLY A 1 95 ? -10.367 -17.547 -2.402 1 92.75 95 GLY A CA 1
ATOM 769 C C . GLY A 1 95 ? -9.164 -18.469 -2.525 1 92.75 95 GLY A C 1
ATOM 770 O O . GLY A 1 95 ? -8.148 -18.25 -1.863 1 92.75 95 GLY A O 1
ATOM 771 N N . PRO A 1 96 ? -9.281 -19.484 -3.266 1 94.25 96 PRO A N 1
ATOM 772 C CA . PRO A 1 96 ? -8.242 -20.5 -3.365 1 94.25 96 PRO A CA 1
ATOM 773 C C . PRO A 1 96 ? -6.93 -19.953 -3.928 1 94.25 96 PRO A C 1
ATOM 775 O O . PRO A 1 96 ? -5.848 -20.391 -3.518 1 94.25 96 PRO A O 1
ATOM 778 N N . VAL A 1 97 ? -7.055 -19.062 -4.848 1 95.38 97 VAL A N 1
ATOM 779 C CA . VAL A 1 97 ? -5.844 -18.516 -5.457 1 95.38 97 VAL A CA 1
ATOM 780 C C . VAL A 1 97 ? -5.02 -17.781 -4.406 1 95.38 97 VAL A C 1
ATOM 782 O O . VAL A 1 97 ? -3.812 -18 -4.293 1 95.38 97 VAL A O 1
ATOM 785 N N . LYS A 1 98 ? -5.633 -16.922 -3.656 1 94.25 98 LYS A N 1
ATOM 786 C CA . LYS A 1 98 ? -4.965 -16.172 -2.596 1 94.25 98 LYS A CA 1
ATOM 787 C C . LYS A 1 98 ? -4.355 -17.109 -1.561 1 94.25 98 LYS A C 1
ATOM 789 O O . LYS A 1 98 ? -3.203 -16.953 -1.16 1 94.25 98 LYS A O 1
ATOM 794 N N . THR A 1 99 ? -5.141 -18.094 -1.18 1 93 99 THR A N 1
ATOM 795 C CA . THR A 1 99 ? -4.688 -19.062 -0.191 1 93 99 THR A CA 1
ATOM 796 C C . THR A 1 99 ? -3.443 -19.797 -0.685 1 93 99 THR A C 1
ATOM 798 O O . THR A 1 99 ? -2.488 -19.984 0.07 1 93 99 THR A O 1
ATOM 801 N N . TYR A 1 100 ? -3.521 -20.156 -1.912 1 92.75 100 TYR A N 1
ATOM 802 C CA . TYR A 1 100 ? -2.402 -20.859 -2.521 1 92.75 100 TYR A CA 1
ATOM 803 C C . TYR A 1 100 ? -1.14 -20 -2.496 1 92.75 100 TYR A C 1
ATOM 805 O O . TYR A 1 100 ? -0.053 -20.5 -2.188 1 92.75 100 TYR A O 1
ATOM 813 N N . LEU A 1 101 ? -1.249 -18.75 -2.779 1 92.94 101 LEU A N 1
ATOM 814 C CA . LEU A 1 101 ? -0.089 -17.859 -2.822 1 92.94 101 LEU A CA 1
ATOM 815 C C . LEU A 1 101 ? 0.473 -17.641 -1.424 1 92.94 101 LEU A C 1
ATOM 817 O O . LEU A 1 101 ? 1.689 -17.531 -1.247 1 92.94 101 LEU A O 1
ATOM 821 N N . PHE A 1 102 ? -0.365 -17.562 -0.461 1 88.25 102 PHE A N 1
ATOM 822 C CA . PHE A 1 102 ? 0.098 -17.359 0.907 1 88.25 102 PHE A CA 1
ATOM 823 C C . PHE A 1 102 ? 0.829 -18.594 1.419 1 88.25 102 PHE A C 1
ATOM 825 O O . PHE A 1 102 ? 1.706 -18.484 2.279 1 88.25 102 PHE A O 1
ATOM 832 N N . ARG A 1 103 ? 0.573 -19.672 0.787 1 88.69 103 ARG A N 1
ATOM 833 C CA . ARG A 1 103 ? 1.261 -20.922 1.141 1 88.69 103 ARG A CA 1
ATOM 834 C C . ARG A 1 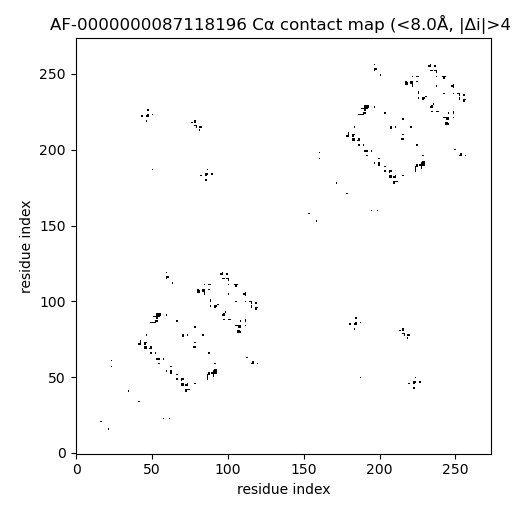103 ? 2.621 -21 0.455 1 88.69 103 ARG A C 1
ATOM 836 O O . ARG A 1 103 ? 3.613 -21.391 1.079 1 88.69 103 ARG A O 1
ATOM 843 N N . GLU A 1 104 ? 2.66 -20.609 -0.797 1 88.38 104 GLU A N 1
ATOM 844 C CA . GLU A 1 104 ? 3.869 -20.734 -1.604 1 88.38 104 GLU A CA 1
ATOM 845 C C . GLU A 1 104 ? 4.824 -19.562 -1.355 1 88.38 104 GLU A C 1
ATOM 847 O O . GLU A 1 104 ? 6.039 -19.719 -1.475 1 88.38 104 GLU A O 1
ATOM 852 N N . TYR A 1 105 ? 4.258 -18.375 -1.189 1 87.06 105 TYR A N 1
ATOM 853 C CA . TYR A 1 105 ? 4.977 -17.156 -0.882 1 87.06 105 TYR A CA 1
ATOM 854 C C . TYR A 1 105 ? 6.066 -16.875 -1.914 1 87.06 105 TYR A C 1
ATOM 856 O O . TYR A 1 105 ? 7.254 -16.922 -1.593 1 87.06 105 TYR A O 1
ATOM 864 N N . PRO A 1 106 ? 5.734 -16.5 -3.031 1 92.5 106 PRO A N 1
ATOM 865 C CA . PRO A 1 106 ? 6.695 -16.219 -4.098 1 92.5 106 PRO A CA 1
ATOM 866 C C . PRO A 1 106 ? 7.633 -15.062 -3.748 1 92.5 106 PRO A C 1
ATOM 868 O O . PRO A 1 106 ? 7.289 -14.203 -2.934 1 92.5 106 PRO A O 1
ATOM 871 N N . SER A 1 107 ? 8.773 -15.07 -4.434 1 91.81 107 SER A N 1
ATOM 872 C CA . SER A 1 107 ? 9.812 -14.102 -4.086 1 91.81 107 SER A CA 1
ATOM 873 C C . SER A 1 107 ? 9.766 -12.883 -5.012 1 91.81 107 SER A C 1
ATOM 875 O O . SER A 1 107 ? 10.367 -11.852 -4.723 1 91.81 107 SER A O 1
ATOM 877 N N . THR A 1 108 ? 9.141 -13.016 -6.145 1 95.31 108 THR A N 1
ATOM 878 C CA . THR A 1 108 ? 9.047 -11.914 -7.094 1 95.31 108 THR A CA 1
ATOM 879 C C . THR A 1 108 ? 7.602 -11.711 -7.535 1 95.31 108 THR A C 1
ATOM 881 O O . THR A 1 108 ? 6.777 -12.617 -7.43 1 95.31 108 THR A O 1
ATOM 884 N N . LEU A 1 109 ? 7.383 -10.5 -8.016 1 97.44 109 LEU A N 1
ATOM 885 C CA . LEU A 1 109 ? 6.059 -10.203 -8.547 1 97.44 109 LEU A CA 1
ATOM 886 C C . LEU A 1 109 ? 5.703 -11.148 -9.695 1 97.44 109 LEU A C 1
ATOM 888 O O . LEU A 1 109 ? 4.594 -11.68 -9.742 1 97.44 109 LEU A O 1
ATOM 892 N N . GLU A 1 110 ? 6.629 -11.383 -10.57 1 97.81 110 GLU A N 1
ATOM 893 C CA . GLU A 1 110 ? 6.344 -12.227 -11.719 1 97.81 110 GLU A CA 1
ATOM 894 C C . GLU A 1 110 ? 6.066 -13.672 -11.297 1 97.81 110 GLU A C 1
ATOM 896 O O . GLU A 1 110 ? 5.184 -14.328 -11.852 1 97.81 110 GLU A O 1
ATOM 901 N N . SER A 1 111 ? 6.809 -14.133 -10.352 1 97.19 111 SER A N 1
ATOM 902 C CA . SER A 1 111 ? 6.535 -15.469 -9.828 1 97.19 111 SER A CA 1
ATOM 903 C C . SER A 1 111 ? 5.156 -15.539 -9.188 1 97.19 111 SER A C 1
ATOM 905 O O . SER A 1 111 ? 4.441 -16.531 -9.336 1 97.19 111 SER A O 1
ATOM 907 N N . ALA A 1 112 ? 4.77 -14.523 -8.438 1 97.19 112 ALA A N 1
ATOM 908 C CA . ALA A 1 112 ? 3.445 -14.461 -7.82 1 97.19 112 ALA A CA 1
ATOM 909 C C . ALA A 1 112 ? 2.346 -14.5 -8.875 1 97.19 112 ALA A C 1
ATOM 911 O O . ALA A 1 112 ? 1.366 -15.234 -8.734 1 97.19 112 ALA A O 1
ATOM 912 N N . ILE A 1 113 ? 2.553 -13.734 -9.914 1 98.06 113 ILE A N 1
ATOM 913 C CA . ILE A 1 113 ? 1.589 -13.664 -11.008 1 98.06 113 ILE A CA 1
ATOM 914 C C . ILE A 1 113 ? 1.462 -15.023 -11.68 1 98.06 113 ILE A C 1
ATOM 916 O O . ILE A 1 113 ? 0.352 -15.516 -11.906 1 98.06 113 ILE A O 1
ATOM 920 N N . THR A 1 114 ? 2.523 -15.633 -11.922 1 97.81 114 THR A N 1
ATOM 921 C CA . THR A 1 114 ? 2.537 -16.938 -12.578 1 97.81 114 THR A CA 1
ATOM 922 C C . THR A 1 114 ? 1.821 -17.969 -11.727 1 97.81 114 THR A C 1
ATOM 924 O O . THR A 1 114 ? 1 -18.734 -12.234 1 97.81 114 THR A O 1
ATOM 927 N N . LEU A 1 115 ? 2.117 -17.969 -10.484 1 96.38 115 LEU A N 1
ATOM 928 C CA . LEU A 1 115 ? 1.48 -18.906 -9.57 1 96.38 115 LEU A CA 1
ATOM 929 C C . LEU A 1 115 ? -0.025 -18.656 -9.508 1 96.38 115 LEU A C 1
ATOM 931 O O . LEU A 1 115 ? -0.808 -19.609 -9.484 1 96.38 115 LEU A O 1
ATOM 935 N N . ALA A 1 116 ? -0.406 -17.438 -9.469 1 97.5 116 ALA A N 1
ATOM 936 C CA . ALA A 1 116 ? -1.826 -17.094 -9.414 1 97.5 116 ALA A CA 1
ATOM 937 C C . ALA A 1 116 ? -2.553 -17.578 -10.664 1 97.5 116 ALA A C 1
ATOM 939 O O . ALA A 1 116 ? -3.639 -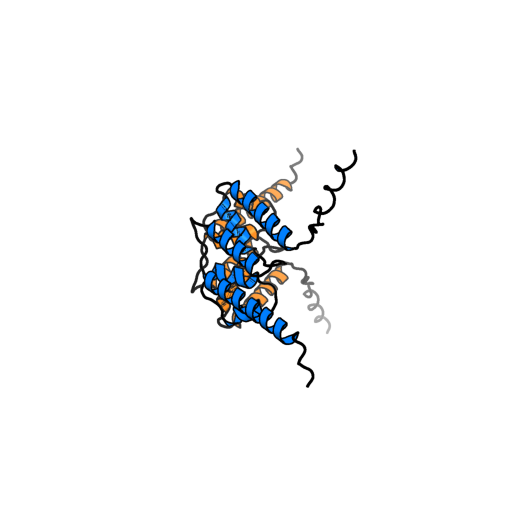18.156 -10.578 1 97.5 116 ALA A O 1
ATOM 940 N N . MET A 1 117 ? -2.002 -17.328 -11.758 1 97.19 117 MET A N 1
ATOM 941 C CA . MET A 1 117 ? -2.594 -17.734 -13.031 1 97.19 117 MET A CA 1
ATOM 942 C C . MET A 1 117 ? -2.699 -19.25 -13.125 1 97.19 117 MET A C 1
ATOM 944 O O . MET A 1 117 ? -3.699 -19.781 -13.625 1 97.19 117 MET A O 1
ATOM 948 N N . GLN A 1 118 ? -1.737 -19.906 -12.727 1 95.75 118 GLN A N 1
ATOM 949 C CA . GLN A 1 118 ? -1.731 -21.375 -12.727 1 95.75 118 GLN A CA 1
ATOM 950 C C . GLN A 1 118 ? -2.824 -21.922 -11.82 1 95.75 118 GLN A C 1
ATOM 952 O O . GLN A 1 118 ? -3.523 -22.875 -12.188 1 95.75 118 GLN A O 1
ATOM 957 N N . GLU A 1 119 ? -2.877 -21.375 -10.641 1 95.19 119 GLU A N 1
ATOM 958 C CA . GLU A 1 119 ? -3.896 -21.828 -9.703 1 95.19 119 GLU A CA 1
ATOM 959 C C . GLU A 1 119 ? -5.301 -21.594 -10.25 1 95.19 119 GLU A C 1
ATOM 961 O O . GLU A 1 119 ? -6.184 -22.438 -10.109 1 95.19 119 GLU A O 1
ATOM 966 N N . GLU A 1 120 ? -5.5 -20.469 -10.82 1 93.81 120 GLU A N 1
ATOM 967 C CA . GLU A 1 120 ? -6.793 -20.156 -11.422 1 93.81 120 GLU A CA 1
ATOM 968 C C . GLU A 1 120 ? -7.129 -21.156 -12.539 1 93.81 120 GLU A C 1
ATOM 970 O O . GLU A 1 120 ? -8.273 -21.594 -12.656 1 93.81 120 GLU A O 1
ATOM 975 N N . PHE A 1 121 ? -6.199 -21.453 -13.336 1 91.88 121 PHE A N 1
ATOM 976 C CA . PHE A 1 121 ? -6.367 -22.406 -14.422 1 91.88 121 PHE A CA 1
ATOM 977 C C . PHE A 1 121 ? -6.734 -23.781 -13.875 1 91.88 121 PHE A C 1
ATOM 979 O O . PHE A 1 121 ? -7.645 -24.438 -14.391 1 91.88 121 PHE A O 1
ATOM 986 N N . SER A 1 122 ? -6.023 -24.156 -12.883 1 92.81 122 SER A N 1
ATOM 987 C CA . SER A 1 122 ? -6.277 -25.453 -12.258 1 92.81 122 SER A CA 1
ATOM 988 C C . SER A 1 122 ? -7.691 -25.531 -11.695 1 92.81 122 SER A C 1
ATOM 990 O O . SER A 1 122 ? -8.359 -26.562 -11.82 1 92.81 122 SER A O 1
ATOM 992 N N . LEU A 1 123 ? -8.094 -24.516 -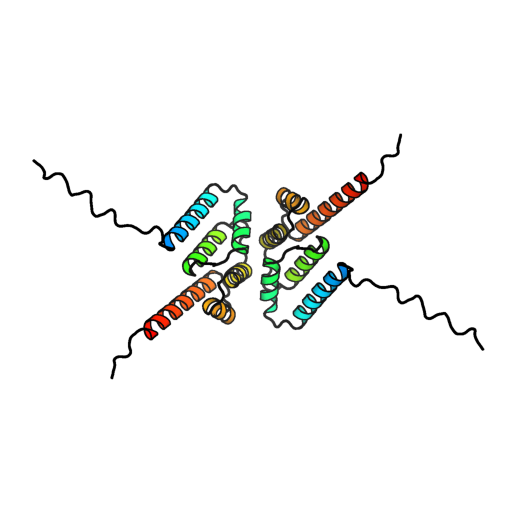11.109 1 90.88 123 LEU A N 1
ATOM 993 C CA . LEU A 1 123 ? -9.43 -24.453 -10.539 1 90.88 123 LEU A CA 1
ATOM 994 C C . LEU A 1 123 ? -10.492 -24.547 -11.633 1 90.88 123 LEU A C 1
ATOM 996 O O . LEU A 1 123 ? -11.5 -25.25 -11.461 1 90.88 123 LEU A O 1
ATOM 1000 N N . ARG A 1 124 ? -10.297 -23.906 -12.641 1 90.25 124 ARG A N 1
ATOM 1001 C CA . ARG A 1 124 ? -11.234 -23.938 -13.766 1 90.25 124 ARG A CA 1
ATOM 1002 C C . ARG A 1 124 ? -11.312 -25.328 -14.375 1 90.25 124 ARG A C 1
ATOM 1004 O O . ARG A 1 124 ? -12.398 -25.797 -14.719 1 90.25 124 ARG A O 1
ATOM 1011 N N . GLN A 1 125 ? -10.195 -25.984 -14.531 1 89.38 125 GLN A N 1
ATOM 1012 C CA . GLN A 1 125 ? -10.141 -27.328 -15.094 1 89.38 125 GLN A CA 1
ATOM 1013 C C . GLN A 1 125 ? -10.859 -28.328 -14.188 1 89.38 125 GLN A C 1
ATOM 1015 O O . GLN A 1 125 ? -11.555 -29.234 -14.672 1 89.38 125 GLN A O 1
ATOM 1020 N N . ALA A 1 126 ? -10.711 -28.094 -12.953 1 86.94 126 ALA A N 1
ATOM 1021 C CA . ALA A 1 126 ? -11.352 -28.969 -11.984 1 86.94 126 ALA A CA 1
ATOM 1022 C C . ALA A 1 126 ? -12.867 -28.828 -12.031 1 86.94 126 ALA A C 1
ATOM 1024 O O . ALA A 1 126 ? -13.602 -29.812 -11.883 1 86.94 126 ALA A O 1
ATOM 1025 N N . LYS A 1 127 ? -13.312 -27.703 -12.266 1 86 127 LYS A N 1
ATOM 1026 C CA . LYS A 1 127 ? -14.75 -27.453 -12.352 1 86 127 LYS A CA 1
ATOM 1027 C C . LYS A 1 127 ? -15.344 -28.062 -13.617 1 86 127 LYS A C 1
ATOM 1029 O O . LYS A 1 127 ? -16.469 -28.562 -13.602 1 86 127 LYS A O 1
ATOM 1034 N N . LEU A 1 128 ? -14.648 -28.031 -14.688 1 83.88 128 LEU A N 1
ATOM 1035 C CA . LEU A 1 128 ? -15.094 -28.594 -15.961 1 83.88 128 LEU A CA 1
ATOM 1036 C C . LEU A 1 128 ? -15.172 -30.109 -15.898 1 83.88 128 LEU A C 1
ATOM 1038 O O . LEU A 1 128 ? -16.047 -30.719 -16.516 1 83.88 128 LEU A O 1
ATOM 1042 N N . HIS A 1 129 ? -14.312 -30.672 -15.203 1 79.5 129 HIS A N 1
ATOM 1043 C CA . HIS A 1 129 ? -14.281 -32.125 -15.086 1 79.5 129 HIS A CA 1
ATOM 1044 C C . HIS A 1 129 ? -15.398 -32.625 -14.18 1 79.5 129 HIS A C 1
ATOM 1046 O O . HIS A 1 129 ? -15.906 -33.75 -14.383 1 79.5 129 HIS A O 1
ATOM 1052 N N . VAL A 1 130 ? -15.773 -31.812 -13.273 1 75.06 130 VAL A N 1
ATOM 1053 C CA . VAL A 1 130 ? -16.844 -32.219 -12.375 1 75.06 130 VAL A CA 1
ATOM 1054 C C . VAL A 1 130 ? -18.188 -32.156 -13.109 1 75.06 130 VAL A C 1
ATOM 1056 O O . VAL A 1 130 ? -19.062 -33 -12.883 1 75.06 130 VAL A O 1
ATOM 1059 N N . ASN A 1 131 ? -18.359 -31.297 -14.031 1 68.5 131 ASN A N 1
ATOM 1060 C CA . ASN A 1 131 ? -19.625 -31.125 -14.742 1 68.5 131 ASN A CA 1
ATOM 1061 C C . ASN A 1 131 ? -19.75 -32.125 -15.891 1 68.5 131 ASN A C 1
ATOM 1063 O O . ASN A 1 131 ? -20.703 -32.062 -16.688 1 68.5 131 ASN A O 1
ATOM 1067 N N . VAL A 1 132 ? -18.828 -32.969 -16.188 1 64.62 132 VAL A N 1
ATOM 1068 C CA . VAL A 1 132 ? -18.969 -34 -17.203 1 64.62 132 VAL A CA 1
ATOM 1069 C C . VAL A 1 132 ? -19.828 -35.125 -16.656 1 64.62 132 VAL A C 1
ATOM 1071 O O . VAL A 1 132 ? -19.5 -35.719 -15.617 1 64.62 132 VAL A O 1
ATOM 1074 N N . PRO A 1 133 ? -21.125 -35.25 -17.109 1 62.28 133 PRO A N 1
ATOM 1075 C CA . PRO A 1 133 ? -22.031 -36.312 -16.688 1 62.28 133 PRO A CA 1
ATOM 1076 C C . PRO A 1 133 ? -21.375 -37.688 -16.719 1 62.28 133 PRO A C 1
ATOM 1078 O O . PRO A 1 133 ? -20.609 -38 -17.641 1 62.28 133 PRO A O 1
ATOM 1081 N N . ARG A 1 134 ? -21.047 -38.188 -15.516 1 60.44 134 ARG A N 1
ATOM 1082 C CA . ARG A 1 134 ? -20.594 -39.562 -15.461 1 60.44 134 ARG A CA 1
ATOM 1083 C C . ARG A 1 134 ? -21.391 -40.438 -16.406 1 60.44 134 ARG A C 1
ATOM 1085 O O . ARG A 1 134 ? -22.625 -40.344 -16.469 1 60.44 134 ARG A O 1
ATOM 1092 N N . PRO A 1 135 ? -20.766 -40.938 -17.438 1 60.59 135 PRO A N 1
ATOM 1093 C CA . PRO A 1 135 ? -21.562 -41.875 -18.25 1 60.59 135 PRO A CA 1
ATOM 1094 C C . PRO A 1 135 ? -22.328 -42.875 -17.406 1 60.59 135 PRO A C 1
ATOM 1096 O O . PRO A 1 135 ? -21.891 -43.25 -16.328 1 60.59 135 PRO A O 1
ATOM 1099 N N . MET A 1 136 ? -23.688 -42.688 -17.406 1 57.16 136 MET A N 1
ATOM 1100 C CA . MET A 1 136 ? -24.5 -43.75 -16.797 1 57.16 136 MET A CA 1
ATOM 1101 C C . MET A 1 136 ? -23.906 -45.125 -17.094 1 57.16 136 MET A C 1
ATOM 1103 O O . MET A 1 136 ? -23.516 -45.406 -18.234 1 57.16 136 MET A O 1
ATOM 1107 N N . PRO A 1 137 ? -23.594 -45.781 -15.953 1 56.28 137 PRO A N 1
ATOM 1108 C CA . PRO A 1 137 ? -23.219 -47.156 -16.328 1 56.28 137 PRO A CA 1
ATOM 1109 C C . PRO A 1 137 ? -24.203 -47.781 -17.297 1 56.28 137 PRO A C 1
ATOM 1111 O O . PRO A 1 137 ? -25.375 -47.406 -17.344 1 56.28 137 PRO A O 1
ATOM 1114 N N . MET B 1 1 ? -13.773 7.938 70.625 1 23.12 1 MET B N 1
ATOM 1115 C CA . MET B 1 1 ? -14.344 7.047 69.625 1 23.12 1 MET B CA 1
ATOM 1116 C C . MET B 1 1 ? -14.078 7.582 68.25 1 23.12 1 MET B C 1
ATOM 1118 O O . MET B 1 1 ? -13.688 6.828 67.312 1 23.12 1 MET B O 1
ATOM 1122 N N . SER B 1 2 ? -14.648 8.812 67.75 1 26.48 2 SER B N 1
ATOM 1123 C CA . SER B 1 2 ? -15.367 8.969 66.5 1 26.48 2 SER B CA 1
ATOM 1124 C C . SER B 1 2 ? -14.406 9.328 65.375 1 26.48 2 SER B C 1
ATOM 1126 O O . SER B 1 2 ? -14.844 9.695 64.312 1 26.48 2 SER B O 1
ATOM 1128 N N . CYS B 1 3 ? -13.211 9.812 65.625 1 30.17 3 CYS B N 1
ATOM 1129 C CA . CYS B 1 3 ? -12.555 10.719 64.688 1 30.17 3 CYS B CA 1
ATOM 1130 C C . CYS B 1 3 ? -12.117 9.984 63.406 1 30.17 3 CYS B C 1
ATOM 1132 O O . CYS B 1 3 ? -11.328 10.508 62.625 1 30.17 3 CYS B O 1
ATOM 1134 N N . LEU B 1 4 ? -12.203 8.617 63.344 1 32.97 4 LEU B N 1
ATOM 1135 C CA . LEU B 1 4 ? -11.414 7.863 62.375 1 32.97 4 LEU B CA 1
ATOM 1136 C C . LEU B 1 4 ? -11.953 8.07 60.969 1 32.97 4 LEU B C 1
ATOM 1138 O O . LEU B 1 4 ? -11.492 7.414 60.031 1 32.97 4 LEU B O 1
ATOM 1142 N N . GLY B 1 5 ? -13.211 8.688 60.875 1 29.3 5 GLY B N 1
ATOM 1143 C CA . GLY B 1 5 ? -13.992 8.195 59.75 1 29.3 5 GLY B CA 1
ATOM 1144 C C . GLY B 1 5 ? -13.422 8.609 58.406 1 29.3 5 GLY B C 1
ATOM 1145 O O . GLY B 1 5 ? -13.688 7.965 57.375 1 29.3 5 GLY B O 1
ATOM 1146 N N . GLY B 1 6 ? -13.195 9.906 58.125 1 28.41 6 GLY B N 1
ATOM 1147 C CA . GLY B 1 6 ? -13.68 10.586 56.906 1 28.41 6 GLY B CA 1
ATOM 1148 C C . GLY B 1 6 ? -12.812 10.344 55.688 1 28.41 6 GLY B C 1
ATOM 1149 O O . GLY B 1 6 ? -12.93 11.055 54.688 1 28.41 6 GLY B O 1
ATOM 1150 N N . ARG B 1 7 ? -11.578 9.766 55.875 1 34.75 7 ARG B N 1
ATOM 1151 C CA . ARG B 1 7 ? -10.555 10.062 54.875 1 34.75 7 ARG B CA 1
ATOM 1152 C C . ARG B 1 7 ? -10.906 9.422 53.531 1 34.75 7 ARG B C 1
ATOM 1154 O O . ARG B 1 7 ? -10.133 9.508 52.562 1 34.75 7 ARG B O 1
ATOM 1161 N N . ALA B 1 8 ? -11.758 8.375 53.469 1 32.62 8 ALA B N 1
ATOM 1162 C CA . ALA B 1 8 ? -11.773 7.461 52.344 1 32.62 8 ALA B CA 1
ATOM 1163 C C . ALA B 1 8 ? -12.352 8.133 51.094 1 32.62 8 ALA B C 1
ATOM 1165 O O . ALA B 1 8 ? -12.484 7.504 50.062 1 32.62 8 ALA B O 1
ATOM 1166 N N . ARG B 1 9 ? -13.008 9.273 51.312 1 28.8 9 ARG B N 1
ATOM 1167 C CA . ARG B 1 9 ? -13.969 9.594 50.281 1 28.8 9 ARG B CA 1
ATOM 1168 C C . ARG B 1 9 ? -13.266 9.797 48.938 1 28.8 9 ARG B C 1
ATOM 1170 O O . ARG B 1 9 ? -13.758 9.352 47.875 1 28.8 9 ARG B O 1
ATOM 1177 N N . SER B 1 10 ? -12.414 10.867 48.875 1 32.22 10 SER B N 1
ATOM 1178 C CA . SER B 1 10 ? -12.492 11.703 47.656 1 32.22 10 SER B CA 1
ATOM 1179 C C . SER B 1 10 ? -11.797 11.031 46.5 1 32.22 10 SER B C 1
ATOM 1181 O O . SER B 1 10 ? -11.617 11.656 45.438 1 32.22 10 SER B O 1
ATOM 1183 N N . TRP B 1 11 ? -11.062 9.992 46.75 1 33 11 TRP B N 1
ATOM 1184 C CA . TRP B 1 11 ? -10.125 9.695 45.656 1 33 11 TRP B CA 1
ATOM 1185 C C . TRP B 1 11 ? -10.867 9.195 44.438 1 33 11 TRP B C 1
ATOM 1187 O O . TRP B 1 11 ? -10.234 8.828 43.438 1 33 11 TRP B O 1
ATOM 1197 N N . ALA B 1 12 ? -12.125 8.75 44.719 1 34.44 12 ALA B N 1
ATOM 1198 C CA . ALA B 1 12 ? -12.695 8.039 43.562 1 34.44 12 ALA B CA 1
ATOM 1199 C C . ALA B 1 12 ? -12.766 8.945 42.344 1 34.44 12 ALA B C 1
ATOM 1201 O O . ALA B 1 12 ? -13.742 9.68 42.156 1 34.44 12 ALA B O 1
ATOM 1202 N N . TYR B 1 13 ? -11.984 10.039 42.375 1 31.67 13 TYR B N 1
ATOM 1203 C CA . TYR B 1 13 ? -12.156 10.844 41.156 1 31.67 13 TYR B CA 1
ATOM 1204 C C . TYR B 1 13 ? -12.242 9.953 39.938 1 31.67 13 TYR B C 1
ATOM 1206 O O . TYR B 1 13 ? -11.578 8.922 39.844 1 31.67 13 TYR B O 1
ATOM 1214 N N . GLY B 1 14 ? -13.43 10 39.188 1 31.2 14 GLY B N 1
ATOM 1215 C CA . GLY B 1 14 ? -13.969 9.445 37.938 1 31.2 14 GLY B CA 1
ATOM 1216 C C . GLY B 1 14 ? -12.984 9.492 36.812 1 31.2 14 GLY B C 1
ATOM 1217 O O . GLY B 1 14 ? -12.766 10.555 36.219 1 31.2 14 GLY B O 1
ATOM 1218 N N . ARG B 1 15 ? -11.812 8.953 36.938 1 32.75 15 ARG B N 1
ATOM 1219 C CA . ARG B 1 15 ? -11.039 8.844 35.688 1 32.75 15 ARG B CA 1
ATOM 1220 C C . ARG B 1 15 ? -11.93 8.422 34.531 1 32.75 15 ARG B C 1
ATOM 1222 O O . ARG B 1 15 ? -12.516 7.34 34.531 1 32.75 15 ARG B O 1
ATOM 1229 N N . ARG B 1 16 ? -12.625 9.367 33.938 1 32.56 16 ARG B N 1
ATOM 1230 C CA . ARG B 1 16 ? -13.406 9.133 32.719 1 32.56 16 ARG B CA 1
ATOM 1231 C C . ARG B 1 16 ? -12.609 8.336 31.703 1 32.56 16 ARG B C 1
ATOM 1233 O O . ARG B 1 16 ? -11.484 8.711 31.375 1 32.56 16 ARG B O 1
ATOM 1240 N N . LEU B 1 17 ? -12.625 7.098 31.609 1 34.31 17 LEU B N 1
ATOM 1241 C CA . LEU B 1 17 ? -12.25 6.141 30.562 1 34.31 17 LEU B CA 1
ATOM 1242 C C . LEU B 1 17 ? -12.43 6.746 29.188 1 34.31 17 LEU B C 1
ATOM 1244 O O . LEU B 1 17 ? -12.234 6.066 28.172 1 34.31 17 LEU B O 1
ATOM 1248 N N . THR B 1 18 ? -13.047 7.977 29.141 1 35.25 18 THR B N 1
ATOM 1249 C CA . THR B 1 18 ? -13.273 8.523 27.812 1 35.25 18 THR B CA 1
ATOM 1250 C C . THR B 1 18 ? -12 9.156 27.266 1 35.25 18 THR B C 1
ATOM 1252 O O . THR B 1 18 ? -12.055 10.047 26.406 1 35.25 18 THR B O 1
ATOM 1255 N N . ASP B 1 19 ? -10.938 9.094 28.016 1 35.66 19 ASP B N 1
ATOM 1256 C CA . ASP B 1 19 ? -9.773 9.781 27.453 1 35.66 19 ASP B CA 1
ATOM 1257 C C . ASP B 1 19 ? -9.344 9.125 26.141 1 35.66 19 ASP B C 1
ATOM 1259 O O . ASP B 1 19 ? -9.039 7.934 26.109 1 35.66 19 ASP B O 1
ATOM 1263 N N . PRO B 1 20 ? -9.602 9.688 25.047 1 41.38 20 PRO B N 1
ATOM 1264 C CA . PRO B 1 20 ? -9.195 9.227 23.719 1 41.38 20 PRO B CA 1
ATOM 1265 C C . PRO B 1 20 ? -7.734 8.789 23.672 1 41.38 20 PRO B C 1
ATOM 1267 O O . PRO B 1 20 ? -7.332 8.07 22.75 1 41.38 20 PRO B O 1
ATOM 1270 N N . THR B 1 21 ? -6.969 9.141 24.641 1 44.12 21 THR B N 1
ATOM 1271 C CA . THR B 1 21 ? -5.578 8.695 24.688 1 44.12 21 THR B CA 1
ATOM 1272 C C . THR B 1 21 ? -5.496 7.223 25.062 1 44.12 21 THR B C 1
ATOM 1274 O O . THR B 1 21 ? -4.504 6.555 24.766 1 44.12 21 THR B O 1
ATOM 1277 N N . CYS B 1 22 ? -6.379 6.789 25.906 1 42.12 22 CYS B N 1
ATOM 1278 C CA . CYS B 1 22 ? -6.367 5.395 26.344 1 42.12 22 CYS B CA 1
ATOM 1279 C C . CYS B 1 22 ? -6.555 4.453 25.156 1 42.12 22 CYS B C 1
ATOM 1281 O O . CYS B 1 22 ? -5.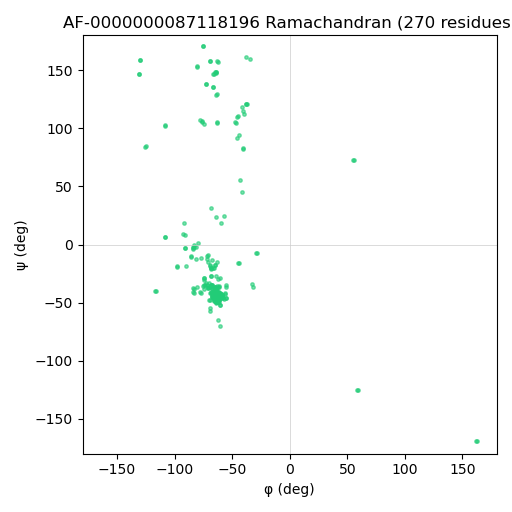922 3.4 25.094 1 42.12 22 CYS B O 1
ATOM 1283 N N . PHE B 1 23 ? -7.445 4.805 24.297 1 43.72 23 PHE B N 1
ATOM 1284 C CA . PHE B 1 23 ? -7.645 3.98 23.109 1 43.72 23 PHE B CA 1
ATOM 1285 C C . PHE B 1 23 ? -6.383 3.943 22.266 1 43.72 23 PHE B C 1
ATOM 1287 O O . PHE B 1 23 ? -6.051 2.91 21.672 1 43.72 23 PHE B O 1
ATOM 1294 N N . SER B 1 24 ? -5.59 5.023 22.328 1 49.97 24 SER B N 1
ATOM 1295 C CA . SER B 1 24 ? -4.316 5.004 21.625 1 49.97 24 SER B CA 1
ATOM 1296 C C . SER B 1 24 ? -3.348 4.008 22.25 1 49.97 24 SER B C 1
ATOM 1298 O O . SER B 1 24 ? -2.662 3.268 21.547 1 49.97 24 SER B O 1
ATOM 1300 N N . THR B 1 25 ? -3.469 3.938 23.531 1 52.19 25 THR B N 1
ATOM 1301 C CA . THR B 1 25 ? -2.541 3.051 24.219 1 52.19 25 THR B CA 1
ATOM 1302 C C . THR B 1 25 ? -2.953 1.592 24.047 1 52.19 25 THR B C 1
ATOM 1304 O O . THR B 1 25 ? -2.104 0.718 23.859 1 52.19 25 THR B O 1
ATOM 1307 N N . TYR B 1 26 ? -4.191 1.364 24.141 1 46.97 26 TYR B N 1
ATOM 1308 C CA . TYR B 1 26 ? -4.629 -0.02 24 1 46.97 26 TYR B CA 1
ATOM 1309 C C . TYR B 1 26 ? -4.375 -0.528 22.578 1 46.97 26 TYR B C 1
ATOM 1311 O O . TYR B 1 26 ? -3.932 -1.663 22.391 1 46.97 26 TYR B O 1
ATOM 1319 N N . GLU B 1 27 ? -4.707 0.219 21.672 1 48.28 27 GLU B N 1
ATOM 1320 C CA . GLU B 1 27 ? -4.41 -0.187 20.312 1 48.28 27 GLU B CA 1
ATOM 1321 C C . GLU B 1 27 ? -2.91 -0.347 20.094 1 48.28 27 GLU B C 1
ATOM 1323 O O . GLU B 1 27 ? -2.471 -1.276 19.406 1 48.28 27 GLU B O 1
ATOM 1328 N N . VAL B 1 28 ? -2.193 0.497 20.719 1 51.66 28 VAL B N 1
ATOM 1329 C CA . VAL B 1 28 ? -0.742 0.341 20.688 1 51.66 28 VAL B CA 1
ATOM 1330 C C . VAL B 1 28 ? -0.351 -0.951 21.406 1 51.66 28 VAL B C 1
ATOM 1332 O O . VAL B 1 28 ? 0.497 -1.704 20.922 1 51.66 28 VAL B O 1
ATOM 1335 N N . PHE B 1 29 ? -0.944 -1.186 22.562 1 49.75 29 PHE B N 1
ATOM 1336 C CA . PHE B 1 29 ? -0.638 -2.404 23.297 1 49.75 29 PHE B CA 1
ATOM 1337 C C . PHE B 1 29 ? -1.064 -3.637 22.516 1 49.75 29 PHE B C 1
ATOM 1339 O O . PHE B 1 29 ? -0.311 -4.605 22.406 1 49.75 29 PHE B O 1
ATOM 1346 N N . LYS B 1 30 ? -2.225 -3.682 22.031 1 45.69 30 LYS B N 1
ATOM 1347 C CA . LYS B 1 30 ? -2.68 -4.809 21.219 1 45.69 30 LYS B CA 1
ATOM 1348 C C . LYS B 1 30 ? -1.763 -5.035 20.031 1 45.69 30 LYS B C 1
ATOM 1350 O O . LYS B 1 30 ? -1.449 -6.176 19.688 1 45.69 30 LYS B O 1
ATOM 1355 N N . GLU B 1 31 ? -1.409 -3.955 19.453 1 49.72 31 GLU B N 1
ATOM 1356 C CA . GLU B 1 31 ? -0.449 -4.074 18.359 1 49.72 31 GLU B CA 1
ATOM 1357 C C . GLU B 1 31 ? 0.889 -4.613 18.859 1 49.72 31 GLU B C 1
ATOM 1359 O O . GLU B 1 31 ? 1.511 -5.449 18.203 1 49.72 31 GLU B O 1
ATOM 1364 N N . GLU B 1 32 ? 1.297 -4.207 20 1 48.78 32 GLU B N 1
ATOM 1365 C CA . GLU B 1 32 ? 2.521 -4.73 20.594 1 48.78 32 GLU B CA 1
ATOM 1366 C C . GLU B 1 32 ? 2.387 -6.215 20.922 1 48.78 32 GLU B C 1
ATOM 1368 O O . GLU B 1 32 ? 3.322 -6.988 20.703 1 48.78 32 GLU B O 1
ATOM 1373 N N . LEU B 1 33 ? 1.38 -6.559 21.531 1 45.16 33 LEU B N 1
ATOM 1374 C CA . LEU B 1 33 ? 1.163 -7.969 21.844 1 45.16 33 LEU B CA 1
ATOM 1375 C C . LEU B 1 33 ? 1.06 -8.805 20.578 1 45.16 33 LEU B C 1
ATOM 1377 O O . LEU B 1 33 ? 1.607 -9.906 20.516 1 45.16 33 LEU B O 1
ATOM 1381 N N . ARG B 1 34 ? 0.314 -8.398 19.656 1 45.19 34 ARG B N 1
ATOM 1382 C CA . ARG B 1 34 ? 0.258 -9.109 18.391 1 45.19 34 ARG B CA 1
ATOM 1383 C C . ARG B 1 34 ? 1.65 -9.258 17.781 1 45.19 34 ARG B C 1
ATOM 1385 O O . ARG B 1 34 ? 1.993 -10.32 17.266 1 45.19 34 ARG B O 1
ATOM 1392 N N . GLN B 1 35 ? 2.484 -8.227 17.984 1 47.94 35 GLN B N 1
ATOM 1393 C CA . GLN B 1 35 ? 3.871 -8.266 17.531 1 47.94 35 GLN B CA 1
ATOM 1394 C C . GLN B 1 35 ? 4.676 -9.297 18.312 1 47.94 35 GLN B C 1
ATOM 1396 O O . GLN B 1 35 ? 5.555 -9.953 17.766 1 47.94 35 GLN B O 1
ATOM 1401 N N . ALA B 1 36 ? 4.535 -9.352 19.453 1 44.03 36 ALA B N 1
ATOM 1402 C CA . ALA B 1 36 ? 5.336 -10.227 20.297 1 44.03 36 ALA B CA 1
ATOM 1403 C C . ALA B 1 36 ? 5.098 -11.695 19.953 1 44.03 36 ALA B C 1
ATOM 1405 O O . ALA B 1 36 ? 6.004 -12.523 20.078 1 44.03 36 ALA B O 1
ATOM 1406 N N . PHE B 1 37 ? 4.051 -12.148 19.766 1 43.97 37 PHE B N 1
ATOM 1407 C CA . PHE B 1 37 ? 3.795 -13.555 19.469 1 43.97 37 PHE B CA 1
ATOM 1408 C C . PHE B 1 37 ? 3.803 -13.797 17.953 1 43.97 37 PHE B C 1
ATOM 1410 O O . PHE B 1 37 ? 3.312 -14.82 17.484 1 43.97 37 PHE B O 1
ATOM 1417 N N . GLU B 1 38 ? 4.184 -12.789 17.188 1 48.12 38 GLU B N 1
ATOM 1418 C CA . GLU B 1 38 ? 4.031 -12.977 15.75 1 48.12 38 GLU B CA 1
ATOM 1419 C C . GLU B 1 38 ? 5.102 -13.922 15.195 1 48.12 38 GLU B C 1
ATOM 1421 O O . GLU B 1 38 ? 6.297 -13.688 15.391 1 48.12 38 GLU B O 1
ATOM 1426 N N . PRO B 1 39 ? 4.891 -15.062 14.898 1 48.62 39 PRO B N 1
ATOM 1427 C CA . PRO B 1 39 ? 5.777 -15.938 14.117 1 48.62 39 PRO B CA 1
ATOM 1428 C C . PRO B 1 39 ? 6.539 -15.188 13.031 1 48.62 39 PRO B C 1
ATOM 1430 O O . PRO B 1 39 ? 6.191 -14.047 12.703 1 48.62 39 PRO B O 1
ATOM 1433 N N . PRO B 1 40 ? 7.719 -15.781 12.508 1 50.38 40 PRO B N 1
ATOM 1434 C CA . PRO B 1 40 ? 8.547 -15.297 11.406 1 50.38 40 PRO B CA 1
ATOM 1435 C C . PRO B 1 40 ? 7.738 -14.555 10.344 1 50.38 40 PRO B C 1
ATOM 1437 O O . PRO B 1 40 ? 8.281 -13.703 9.633 1 50.38 40 PRO B O 1
ATOM 1440 N N . GLN B 1 41 ? 6.574 -14.883 10.008 1 59.34 41 GLN B N 1
ATOM 1441 C CA . GLN B 1 41 ? 5.961 -14.234 8.852 1 59.34 41 GLN B CA 1
ATOM 1442 C C . GLN B 1 41 ? 5.668 -12.766 9.133 1 59.34 41 GLN B C 1
ATOM 1444 O O . GLN B 1 41 ? 4.723 -12.203 8.586 1 59.34 41 GLN B O 1
ATOM 1449 N N . ASN B 1 42 ? 6.598 -12.18 10.031 1 78.69 42 ASN B N 1
ATOM 1450 C CA . ASN B 1 42 ? 6.434 -10.883 10.68 1 78.69 42 ASN B CA 1
ATOM 1451 C C . ASN B 1 42 ? 6.676 -9.734 9.711 1 78.69 42 ASN B C 1
ATOM 1453 O O . ASN B 1 42 ? 5.938 -8.742 9.719 1 78.69 42 ASN B O 1
ATOM 1457 N N . GLU B 1 43 ? 7.707 -10.047 8.875 1 86.88 43 GLU B N 1
ATOM 1458 C CA . GLU B 1 43 ? 8 -8.93 7.988 1 86.88 43 GLU B CA 1
ATOM 1459 C C . GLU B 1 43 ? 6.891 -8.734 6.961 1 86.88 43 GLU B C 1
ATOM 1461 O O . GLU B 1 43 ? 6.574 -7.602 6.59 1 86.88 43 GLU B O 1
ATOM 1466 N N . PHE B 1 44 ? 6.352 -9.914 6.625 1 85.69 44 PHE B N 1
ATOM 1467 C CA . PHE B 1 44 ? 5.234 -9.82 5.695 1 85.69 44 PHE B CA 1
ATOM 1468 C C . PHE B 1 44 ? 4.074 -9.047 6.316 1 85.69 44 PHE B C 1
ATOM 1470 O O . PHE B 1 44 ? 3.521 -8.141 5.691 1 85.69 44 PHE B O 1
ATOM 1477 N N . ARG B 1 45 ? 3.793 -9.406 7.457 1 90.69 45 ARG B N 1
ATOM 1478 C CA . ARG B 1 45 ? 2.678 -8.766 8.141 1 90.69 45 ARG B CA 1
ATOM 1479 C C . ARG B 1 45 ? 2.951 -7.285 8.367 1 90.69 45 ARG B C 1
ATOM 1481 O O . ARG B 1 45 ? 2.084 -6.441 8.117 1 90.69 45 ARG B O 1
ATOM 1488 N N . SER B 1 46 ? 4.125 -7.016 8.805 1 94.81 46 SER B N 1
ATOM 1489 C CA . SER B 1 46 ? 4.488 -5.625 9.047 1 94.81 46 SER B CA 1
ATOM 1490 C C . SER B 1 46 ? 4.438 -4.805 7.762 1 94.81 46 SER B C 1
ATOM 1492 O O . SER B 1 46 ? 3.971 -3.662 7.766 1 94.81 46 SER B O 1
ATOM 1494 N N . ARG B 1 47 ? 4.941 -5.395 6.676 1 95.44 47 ARG B N 1
ATOM 1495 C CA . ARG B 1 47 ? 4.906 -4.723 5.379 1 95.44 47 ARG B CA 1
ATOM 1496 C C . ARG B 1 47 ? 3.471 -4.488 4.922 1 95.44 47 ARG B C 1
ATOM 1498 O O . ARG B 1 47 ? 3.129 -3.391 4.48 1 95.44 47 ARG B O 1
ATOM 1505 N N . ALA B 1 48 ? 2.672 -5.539 5.078 1 94.38 48 ALA B N 1
ATOM 1506 C CA . ALA B 1 48 ? 1.269 -5.41 4.691 1 94.38 48 ALA B CA 1
ATOM 1507 C C . ALA B 1 48 ? 0.568 -4.336 5.516 1 94.38 48 ALA B C 1
ATOM 1509 O O . ALA B 1 48 ? -0.182 -3.518 4.977 1 94.38 48 ALA B O 1
ATOM 1510 N N . GLU B 1 49 ? 0.796 -4.309 6.785 1 95.31 49 GLU B N 1
ATOM 1511 C CA . GLU B 1 49 ? 0.183 -3.33 7.676 1 95.31 49 GLU B CA 1
ATOM 1512 C C . GLU B 1 49 ? 0.644 -1.915 7.34 1 95.31 49 GLU B C 1
ATOM 1514 O O . GLU B 1 49 ? -0.152 -0.974 7.371 1 95.31 49 GLU B O 1
ATOM 1519 N N . PHE B 1 50 ? 1.92 -1.783 7.051 1 97.5 50 PHE B N 1
ATOM 1520 C CA . PHE B 1 50 ? 2.432 -0.462 6.707 1 97.5 50 PHE B CA 1
ATOM 1521 C C . PHE B 1 50 ? 1.793 0.048 5.422 1 97.5 50 PHE B C 1
ATOM 1523 O O . PHE B 1 50 ? 1.362 1.201 5.352 1 97.5 50 PHE B O 1
ATOM 1530 N N . LEU B 1 51 ? 1.732 -0.808 4.449 1 96.5 51 LEU B N 1
ATOM 1531 C CA . LEU B 1 51 ? 1.224 -0.419 3.139 1 96.5 51 LEU B CA 1
ATOM 1532 C C . LEU B 1 51 ? -0.254 -0.049 3.217 1 96.5 51 LEU B C 1
ATOM 1534 O O . LEU B 1 51 ? -0.759 0.69 2.367 1 96.5 51 LEU B O 1
ATOM 1538 N N . ASP B 1 52 ? -0.9 -0.496 4.32 1 95.38 52 ASP B N 1
ATOM 1539 C CA . ASP B 1 52 ? -2.322 -0.213 4.488 1 95.38 52 ASP B CA 1
ATOM 1540 C C . ASP B 1 52 ? -2.549 0.831 5.582 1 95.38 52 ASP B C 1
ATOM 1542 O O . ASP B 1 52 ? -3.689 1.101 5.965 1 95.38 52 ASP B O 1
ATOM 1546 N N . LEU B 1 53 ? -1.532 1.375 6.074 1 96.31 53 LEU B N 1
ATOM 1547 C CA . LEU B 1 53 ? -1.616 2.246 7.242 1 96.31 53 LEU B CA 1
ATOM 1548 C C . LEU B 1 53 ? -2.377 3.525 6.914 1 96.31 53 LEU B C 1
ATOM 1550 O O . LEU B 1 53 ? -2.16 4.125 5.859 1 96.31 53 LEU B O 1
ATOM 1554 N N . GLN B 1 54 ? -3.275 3.902 7.832 1 96.5 54 GLN B N 1
ATOM 1555 C CA . GLN B 1 54 ? -4.035 5.145 7.754 1 96.5 54 GLN B CA 1
ATOM 1556 C C . GLN B 1 54 ? -3.979 5.906 9.078 1 96.5 54 GLN B C 1
ATOM 1558 O O . GLN B 1 54 ? -4.027 5.305 10.148 1 96.5 54 GLN B O 1
ATOM 1563 N N . GLN B 1 55 ? -3.994 7.18 8.914 1 96.19 55 GLN B N 1
ATOM 1564 C CA . GLN B 1 55 ? -4.004 8.008 10.117 1 96.19 55 GLN B CA 1
ATOM 1565 C C . GLN B 1 55 ? -5.32 7.848 10.883 1 96.19 55 GLN B C 1
ATOM 1567 O O . GLN B 1 55 ? -5.316 7.688 12.102 1 96.19 55 GLN B O 1
ATOM 1572 N N . GLY B 1 56 ? -6.418 7.895 10.109 1 94.06 56 GLY B N 1
ATOM 1573 C CA . GLY B 1 56 ? -7.723 7.762 10.742 1 94.06 56 GLY B CA 1
ATOM 1574 C C . GLY B 1 56 ? -7.98 8.82 11.797 1 94.06 56 GLY B C 1
ATOM 1575 O O . GLY B 1 56 ? -7.848 10.016 11.523 1 94.06 56 GLY B O 1
ATOM 1576 N N . LYS B 1 57 ? -8.312 8.367 13.023 1 93.88 57 LYS B N 1
ATOM 1577 C CA . LYS B 1 57 ? -8.672 9.273 14.102 1 93.88 57 LYS B CA 1
ATOM 1578 C C . LYS B 1 57 ? -7.449 9.664 14.93 1 93.88 57 LYS B C 1
ATOM 1580 O O . LYS B 1 57 ? -7.547 10.477 15.852 1 93.88 57 LYS B O 1
ATOM 1585 N N . HIS B 1 58 ? -6.387 9.133 14.625 1 93.62 58 HIS B N 1
ATOM 1586 C CA . HIS B 1 58 ? -5.172 9.391 15.391 1 93.62 58 HIS B CA 1
ATOM 1587 C C . HIS B 1 58 ? -4.531 10.711 14.977 1 93.62 58 HIS B C 1
ATOM 1589 O O . HIS B 1 58 ? -4.785 11.219 13.883 1 93.62 58 HIS B O 1
ATOM 1595 N N . ASP B 1 59 ? -3.826 11.281 15.898 1 93.69 59 ASP B N 1
ATOM 1596 C CA . ASP B 1 59 ? -3.078 12.484 15.531 1 93.69 59 ASP B CA 1
ATOM 1597 C C . ASP B 1 59 ? -1.847 12.125 14.703 1 93.69 59 ASP B C 1
ATOM 1599 O O . ASP B 1 59 ? -1.511 10.953 14.555 1 93.69 59 ASP B O 1
ATOM 1603 N N . VAL B 1 60 ? -1.178 13.055 14.156 1 96.5 60 VAL B N 1
ATOM 1604 C CA . VAL B 1 60 ? -0.06 12.867 13.234 1 96.5 60 VAL B CA 1
ATOM 1605 C C . VAL B 1 60 ? 1.098 12.188 13.961 1 96.5 60 VAL B C 1
ATOM 1607 O O . VAL B 1 60 ? 1.795 11.352 13.383 1 96.5 60 VAL B O 1
ATOM 1610 N N . HIS B 1 61 ? 1.281 12.57 15.172 1 95.06 61 HIS B N 1
ATOM 1611 C CA . HIS B 1 61 ? 2.375 11.984 15.945 1 95.06 61 HIS B CA 1
ATOM 1612 C C . HIS B 1 61 ? 2.193 10.484 16.109 1 95.06 61 HIS B C 1
ATOM 1614 O O . HIS B 1 61 ? 3.125 9.711 15.875 1 95.06 61 HIS B O 1
ATOM 1620 N N . ALA B 1 62 ? 1.022 10.047 16.531 1 95.81 62 ALA B N 1
ATOM 1621 C CA . ALA B 1 62 ? 0.729 8.633 16.703 1 95.81 62 ALA B CA 1
ATOM 1622 C C . ALA B 1 62 ? 0.833 7.879 15.375 1 95.81 62 ALA B C 1
ATOM 1624 O O . ALA B 1 62 ? 1.368 6.77 15.328 1 95.81 62 ALA B O 1
ATOM 1625 N N . TYR B 1 63 ? 0.247 8.445 14.406 1 97.12 63 TYR B N 1
ATOM 1626 C CA . TYR B 1 63 ? 0.313 7.879 13.062 1 97.12 63 TYR B CA 1
ATOM 1627 C C . TYR B 1 63 ? 1.76 7.688 12.625 1 97.12 63 TYR B C 1
ATOM 1629 O O . TYR B 1 63 ? 2.123 6.629 12.109 1 97.12 63 TYR B O 1
ATOM 1637 N N . ALA B 1 64 ? 2.641 8.672 12.82 1 97.25 64 ALA B N 1
ATOM 1638 C CA . ALA B 1 64 ? 4.055 8.633 12.453 1 97.25 64 ALA B CA 1
ATOM 1639 C C . ALA B 1 64 ? 4.801 7.559 13.242 1 97.25 64 ALA B C 1
ATOM 1641 O O . ALA B 1 64 ? 5.645 6.852 12.688 1 97.25 64 ALA B O 1
ATOM 1642 N N . GLN B 1 65 ? 4.48 7.477 14.461 1 96.69 65 GLN B N 1
ATOM 1643 C CA . GLN B 1 65 ? 5.145 6.488 15.305 1 96.69 65 GLN B CA 1
ATOM 1644 C C . GLN B 1 65 ? 4.801 5.07 14.859 1 96.69 65 GLN B C 1
ATOM 1646 O O . GLN B 1 65 ? 5.66 4.184 14.875 1 96.69 65 GLN B O 1
ATOM 1651 N N . ARG B 1 66 ? 3.604 4.902 14.508 1 96 66 ARG B N 1
ATOM 1652 C CA . ARG B 1 66 ? 3.189 3.594 14.016 1 96 66 ARG B CA 1
ATOM 1653 C C . ARG B 1 66 ? 3.906 3.254 12.711 1 96 66 ARG B C 1
ATOM 1655 O O . ARG B 1 66 ? 4.34 2.117 12.516 1 96 66 ARG B O 1
ATOM 1662 N N . ALA B 1 67 ? 3.98 4.23 11.859 1 97.75 67 ALA B N 1
ATOM 1663 C CA . ALA B 1 67 ? 4.707 4.035 10.609 1 97.75 67 ALA B CA 1
ATOM 1664 C C . ALA B 1 67 ? 6.152 3.621 10.875 1 97.75 67 ALA B C 1
ATOM 1666 O O . ALA B 1 67 ? 6.645 2.65 10.297 1 97.75 67 ALA B O 1
ATOM 1667 N N . ARG B 1 68 ? 6.789 4.316 11.766 1 96.12 68 ARG B N 1
ATOM 1668 C CA . ARG B 1 68 ? 8.172 4.023 12.117 1 96.12 68 ARG B CA 1
ATOM 1669 C C . ARG B 1 68 ? 8.305 2.615 12.688 1 96.12 68 ARG B C 1
ATOM 1671 O O . ARG B 1 68 ? 9.25 1.892 12.359 1 96.12 68 ARG B O 1
ATOM 1678 N N . TYR B 1 69 ? 7.426 2.357 13.484 1 94.75 69 TYR B N 1
ATOM 1679 C CA . TYR B 1 69 ? 7.438 1.051 14.133 1 94.75 69 TYR B CA 1
ATOM 1680 C C . TYR B 1 69 ? 7.316 -0.069 13.109 1 94.75 69 TYR B C 1
ATOM 1682 O O . TYR B 1 69 ? 8.109 -1.014 13.109 1 94.75 69 TYR B O 1
ATOM 1690 N N . LEU B 1 70 ? 6.367 -0.013 12.273 1 95.44 70 LEU B N 1
ATOM 1691 C CA . LEU B 1 70 ? 6.125 -1.052 11.273 1 95.44 70 LEU B CA 1
ATOM 1692 C C . LEU B 1 70 ? 7.324 -1.201 10.344 1 95.44 70 LEU B C 1
ATOM 1694 O O . LEU B 1 70 ? 7.758 -2.32 10.055 1 95.44 70 LEU B O 1
ATOM 1698 N N . VAL B 1 71 ? 7.867 -0.062 9.922 1 96.44 71 VAL B N 1
ATOM 1699 C CA . VAL B 1 71 ? 9.008 -0.072 9.008 1 96.44 71 VAL B CA 1
ATOM 1700 C C . VAL B 1 71 ? 10.211 -0.697 9.695 1 96.44 71 VAL B C 1
ATOM 1702 O O . VAL B 1 71 ? 10.992 -1.418 9.07 1 96.44 71 VAL B O 1
ATOM 1705 N N . SER B 1 72 ? 10.367 -0.439 10.961 1 94.75 72 SER B N 1
ATOM 1706 C CA . SER B 1 72 ? 11.516 -0.94 11.711 1 94.75 72 SER B CA 1
ATOM 1707 C C . SER B 1 72 ? 11.484 -2.461 11.82 1 94.75 72 SER B C 1
ATOM 1709 O O . SER B 1 72 ? 12.508 -3.092 12.078 1 94.75 72 SER B O 1
ATOM 1711 N N . ASN B 1 73 ? 10.328 -3.061 11.633 1 92.69 73 ASN B N 1
ATOM 1712 C CA . ASN B 1 73 ? 10.164 -4.508 11.727 1 92.69 73 ASN B CA 1
ATOM 1713 C C . ASN B 1 73 ? 10.539 -5.195 10.414 1 92.69 73 ASN B C 1
ATOM 1715 O O . ASN B 1 73 ? 10.531 -6.426 10.328 1 92.69 73 ASN B O 1
ATOM 1719 N N . ILE B 1 74 ? 10.852 -4.43 9.469 1 93.19 74 ILE B N 1
ATOM 1720 C CA . ILE B 1 74 ? 11.211 -4.961 8.164 1 93.19 74 ILE B CA 1
ATOM 1721 C C . ILE B 1 74 ? 12.711 -4.793 7.93 1 93.19 74 ILE B C 1
ATOM 1723 O O . ILE B 1 74 ? 13.164 -3.727 7.516 1 93.19 74 ILE B O 1
ATOM 1727 N N . VAL B 1 75 ? 13.43 -5.836 8.078 1 89.75 75 VAL B N 1
ATOM 1728 C CA . VAL B 1 75 ? 14.883 -5.711 8.156 1 89.75 75 VAL B CA 1
ATOM 1729 C C . VAL B 1 75 ? 15.531 -6.434 6.98 1 89.75 75 VAL B C 1
ATOM 1731 O O . VAL B 1 75 ? 16.469 -5.926 6.371 1 89.75 75 VAL B O 1
ATOM 1734 N N . THR B 1 76 ? 15.055 -7.562 6.59 1 88.44 76 THR B N 1
ATOM 1735 C CA . THR B 1 76 ? 15.672 -8.398 5.566 1 88.44 76 THR B CA 1
ATOM 1736 C C . THR B 1 76 ? 15.555 -7.742 4.191 1 88.44 76 THR B C 1
ATOM 1738 O O . THR B 1 76 ? 16.516 -7.699 3.432 1 88.44 76 THR B O 1
ATOM 1741 N N . ASN B 1 77 ? 14.352 -7.285 3.877 1 90.25 77 ASN B N 1
ATOM 1742 C CA . ASN B 1 77 ? 14.078 -6.57 2.637 1 90.25 77 ASN B CA 1
ATOM 1743 C C . ASN B 1 77 ? 13.43 -5.215 2.9 1 90.25 77 ASN B C 1
ATOM 1745 O O . ASN B 1 77 ? 12.211 -5.066 2.752 1 90.25 77 ASN B O 1
ATOM 1749 N N . PRO B 1 78 ? 14.219 -4.301 3.16 1 92.75 78 PRO B N 1
ATOM 1750 C CA . PRO B 1 78 ? 13.648 -3.008 3.555 1 92.75 78 PRO B CA 1
ATOM 1751 C C . PRO B 1 78 ? 12.828 -2.359 2.443 1 92.75 78 PRO B C 1
ATOM 1753 O O . PRO B 1 78 ? 13.133 -2.541 1.261 1 92.75 78 PRO B O 1
ATOM 1756 N N . ILE B 1 79 ? 11.859 -1.644 2.865 1 96.56 79 ILE B N 1
ATOM 1757 C CA . ILE B 1 79 ? 11.023 -0.906 1.921 1 96.56 79 ILE B CA 1
ATOM 1758 C C . ILE B 1 79 ? 11.805 0.281 1.362 1 96.56 79 ILE B C 1
ATOM 1760 O O . ILE B 1 79 ? 12.5 0.979 2.104 1 96.56 79 ILE B O 1
ATOM 1764 N N . ASP B 1 80 ? 11.672 0.497 0.131 1 94.06 80 ASP B N 1
ATOM 1765 C CA . ASP B 1 80 ? 12.344 1.64 -0.475 1 94.06 80 ASP B CA 1
ATOM 1766 C C . ASP B 1 80 ? 11.727 2.955 -0.01 1 94.06 80 ASP B C 1
ATOM 1768 O O . ASP B 1 80 ? 10.539 3.008 0.32 1 94.06 80 ASP B O 1
ATOM 1772 N N . GLU B 1 81 ? 12.484 4.082 -0.09 1 95 81 GLU B N 1
ATOM 1773 C CA . GLU B 1 81 ? 12.062 5.359 0.477 1 95 81 GLU B CA 1
ATOM 1774 C C . GLU B 1 81 ? 10.859 5.93 -0.275 1 95 81 GLU B C 1
ATOM 1776 O O . GLU B 1 81 ? 9.953 6.5 0.333 1 95 81 GLU B O 1
ATOM 1781 N N . ALA B 1 82 ? 10.844 5.758 -1.539 1 94.06 82 ALA B N 1
ATOM 1782 C CA . ALA B 1 82 ? 9.734 6.301 -2.32 1 94.06 82 ALA B CA 1
ATOM 1783 C C . ALA B 1 82 ? 8.414 5.652 -1.916 1 94.06 82 ALA B C 1
ATOM 1785 O O . ALA B 1 82 ? 7.395 6.336 -1.793 1 94.06 82 ALA B O 1
ATOM 1786 N N . THR B 1 83 ? 8.469 4.371 -1.676 1 97 83 THR B N 1
ATOM 1787 C CA . THR B 1 83 ? 7.277 3.645 -1.244 1 97 83 THR B CA 1
ATOM 1788 C C . THR B 1 83 ? 6.867 4.066 0.164 1 97 83 THR B C 1
ATOM 1790 O O . THR B 1 83 ? 5.68 4.246 0.444 1 97 83 THR B O 1
ATOM 1793 N N . LYS B 1 84 ? 7.836 4.211 1.009 1 97.88 84 LYS B N 1
ATOM 1794 C CA . LYS B 1 84 ? 7.543 4.668 2.363 1 97.88 84 LYS B CA 1
ATOM 1795 C C . LYS B 1 84 ? 6.855 6.031 2.348 1 97.88 84 LYS B C 1
ATOM 1797 O O . LYS B 1 84 ? 5.855 6.238 3.037 1 97.88 84 LYS B O 1
ATOM 1802 N N . VAL B 1 85 ? 7.379 6.91 1.547 1 96.25 85 VAL B N 1
ATOM 1803 C CA . VAL B 1 85 ? 6.883 8.281 1.478 1 96.25 85 VAL B CA 1
ATOM 1804 C C . VAL B 1 85 ? 5.457 8.289 0.93 1 96.25 85 VAL B C 1
ATOM 1806 O O . VAL B 1 85 ? 4.562 8.891 1.521 1 96.25 85 VAL B O 1
ATOM 1809 N N . VAL B 1 86 ? 5.273 7.57 -0.152 1 95 86 VAL B N 1
ATOM 1810 C CA . VAL B 1 86 ? 3.969 7.547 -0.804 1 95 86 VAL B CA 1
ATOM 1811 C C . VAL B 1 86 ? 2.934 6.93 0.134 1 95 86 VAL B C 1
ATOM 1813 O O . VAL B 1 86 ? 1.813 7.434 0.251 1 95 86 VAL B O 1
ATOM 1816 N N . THR B 1 87 ? 3.258 5.816 0.816 1 97.5 87 THR B N 1
ATOM 1817 C CA . THR B 1 87 ? 2.346 5.156 1.743 1 97.5 87 THR B CA 1
ATOM 1818 C C . THR B 1 87 ? 1.957 6.094 2.881 1 97.5 87 THR B C 1
ATOM 1820 O O . THR B 1 87 ? 0.779 6.203 3.227 1 97.5 87 THR B O 1
ATOM 1823 N N . PHE B 1 88 ? 2.951 6.809 3.414 1 98 88 PHE B N 1
ATOM 1824 C CA . PHE B 1 88 ? 2.709 7.727 4.523 1 98 88 PHE B CA 1
ATOM 1825 C C . PHE B 1 88 ? 1.811 8.875 4.086 1 98 88 PHE B C 1
ATOM 1827 O O . PHE B 1 88 ? 0.842 9.211 4.77 1 98 88 PHE B O 1
ATOM 1834 N N . MET B 1 89 ? 2.078 9.461 2.953 1 96.12 89 MET B N 1
ATOM 1835 C CA . MET B 1 89 ? 1.344 10.617 2.463 1 96.12 89 MET B CA 1
ATOM 1836 C C . MET B 1 89 ? -0.093 10.25 2.113 1 96.12 89 MET B C 1
ATOM 1838 O O . MET B 1 89 ? -1.027 10.977 2.457 1 96.12 89 MET B O 1
ATOM 1842 N N . LYS B 1 90 ? -0.23 9.117 1.523 1 93.69 90 LYS B N 1
ATOM 1843 C CA . LYS B 1 90 ? -1.564 8.672 1.128 1 93.69 90 LYS B CA 1
ATOM 1844 C C . LYS B 1 90 ? -2.422 8.352 2.35 1 93.69 90 LYS B C 1
ATOM 1846 O O . LYS B 1 90 ? -3.645 8.5 2.312 1 93.69 90 LYS B O 1
ATOM 1851 N N . GLY B 1 91 ? -1.785 7.977 3.42 1 96.44 91 GLY B N 1
ATOM 1852 C CA . GLY B 1 91 ? -2.49 7.551 4.617 1 96.44 91 GLY B CA 1
ATOM 1853 C C . GLY B 1 91 ? -2.883 8.711 5.52 1 96.44 91 GLY B C 1
ATOM 1854 O O . GLY B 1 91 ? -3.656 8.531 6.465 1 96.44 91 GLY B O 1
ATOM 1855 N N . LEU B 1 92 ? -2.371 9.898 5.238 1 96.44 92 LEU B N 1
ATOM 1856 C CA . LEU B 1 92 ? -2.742 11.078 6.012 1 96.44 92 LEU B CA 1
ATOM 1857 C C . LEU B 1 92 ? -4.215 11.422 5.805 1 96.44 92 LEU B C 1
ATOM 1859 O O . LEU B 1 92 ? -4.742 11.258 4.703 1 96.44 92 LEU B O 1
ATOM 1863 N N . LYS B 1 93 ? -4.758 11.938 6.875 1 95.56 93 LYS B N 1
ATOM 1864 C CA . LYS B 1 93 ? -6.113 12.469 6.734 1 95.56 93 LYS B CA 1
ATOM 1865 C C . LYS B 1 93 ? -6.137 13.664 5.785 1 95.56 93 LYS B C 1
ATOM 1867 O O . LYS B 1 93 ? -5.211 14.477 5.777 1 95.56 93 LYS B O 1
ATOM 1872 N N . ASP B 1 94 ? -7.297 13.742 5.109 1 93.06 94 ASP B N 1
ATOM 1873 C CA . ASP B 1 94 ? -7.445 14.898 4.234 1 93.06 94 ASP B CA 1
ATOM 1874 C C . ASP B 1 94 ? -7.445 16.203 5.039 1 93.06 94 ASP B C 1
ATOM 1876 O O . ASP B 1 94 ? -8.102 16.297 6.078 1 93.06 94 ASP B O 1
ATOM 1880 N N . GLY B 1 95 ? -6.629 17.141 4.648 1 92.81 95 GLY B N 1
ATOM 1881 C CA . GLY B 1 95 ? -6.508 18.406 5.344 1 92.81 95 GLY B CA 1
ATOM 1882 C C . GLY B 1 95 ? -5.238 19.172 5 1 92.81 95 GLY B C 1
ATOM 1883 O O . GLY B 1 95 ? -4.562 18.844 4.02 1 92.81 95 GLY B O 1
ATOM 1884 N N . PRO B 1 96 ? -4.953 20.172 5.719 1 94.31 96 PRO B N 1
ATOM 1885 C CA . PRO B 1 96 ? -3.826 21.062 5.406 1 94.31 96 PRO B CA 1
ATOM 1886 C C . PRO B 1 96 ? -2.48 20.344 5.469 1 94.31 96 PRO B C 1
ATOM 1888 O O . PRO B 1 96 ? -1.576 20.641 4.688 1 94.31 96 PRO B O 1
ATOM 1891 N N . VAL B 1 97 ? -2.367 19.438 6.387 1 95.5 97 VAL B N 1
ATOM 1892 C CA . VAL B 1 97 ? -1.1 18.734 6.531 1 95.5 97 VAL B CA 1
ATOM 1893 C C . VAL B 1 97 ? -0.816 17.922 5.266 1 95.5 97 VAL B C 1
ATOM 1895 O O . VAL B 1 97 ? 0.288 17.969 4.719 1 95.5 97 VAL B O 1
ATOM 1898 N N . LYS B 1 98 ? -1.765 17.156 4.809 1 94.31 98 LYS B N 1
ATOM 1899 C CA . LYS B 1 98 ? -1.626 16.359 3.594 1 94.31 98 LYS B CA 1
ATOM 1900 C C . LYS B 1 98 ? -1.322 17.25 2.387 1 94.31 98 LYS B C 1
ATOM 1902 O O . LYS B 1 98 ? -0.425 16.938 1.599 1 94.31 98 LYS B O 1
ATOM 1907 N N . THR B 1 99 ? -2.068 18.328 2.293 1 93 99 THR B N 1
ATOM 1908 C CA . THR B 1 99 ? -1.885 19.25 1.187 1 93 99 THR B CA 1
ATOM 1909 C C . THR B 1 99 ? -0.464 19.812 1.176 1 93 99 THR B C 1
ATOM 1911 O O . THR B 1 99 ? 0.167 19.891 0.12 1 93 99 THR B O 1
ATOM 1914 N N . TYR B 1 100 ? -0.039 20.141 2.346 1 92.81 100 TYR B N 1
ATOM 1915 C CA . TYR B 1 100 ? 1.308 20.688 2.49 1 92.81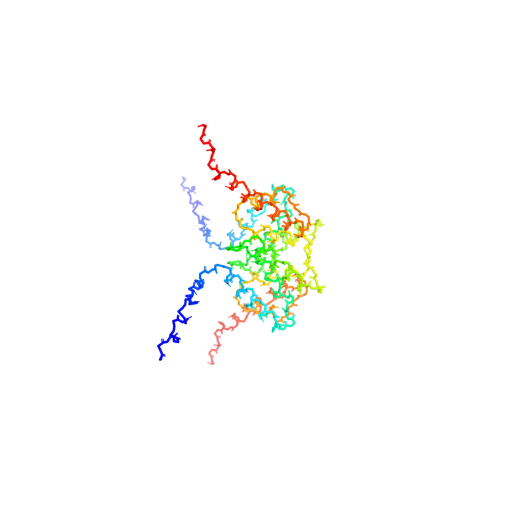 100 TYR B CA 1
ATOM 1916 C C . TYR B 1 100 ? 2.354 19.688 2.027 1 92.81 100 TYR B C 1
ATOM 1918 O O . TYR B 1 100 ? 3.305 20.047 1.33 1 92.81 100 TYR B O 1
ATOM 1926 N N . LEU B 1 101 ? 2.193 18.438 2.35 1 92.94 101 LEU B N 1
ATOM 1927 C CA . LEU B 1 101 ? 3.168 17.422 1.99 1 92.94 101 LEU B CA 1
ATOM 1928 C C . LEU B 1 101 ? 3.148 17.156 0.488 1 92.94 101 LEU B C 1
ATOM 1930 O O . LEU B 1 101 ? 4.195 16.906 -0.115 1 92.94 101 LEU B O 1
ATOM 1934 N N . PHE B 1 102 ? 2.018 17.203 -0.1 1 88.19 102 PHE B N 1
ATOM 1935 C CA . PHE B 1 102 ? 1.925 16.984 -1.538 1 88.19 102 PHE B CA 1
ATOM 1936 C C . PHE B 1 102 ? 2.568 18.125 -2.309 1 88.19 102 PHE B C 1
ATOM 1938 O O . PHE B 1 102 ? 3.047 17.938 -3.43 1 88.19 102 PHE B O 1
ATOM 1945 N N . ARG B 1 103 ? 2.699 19.219 -1.653 1 88.5 103 ARG B N 1
ATOM 1946 C CA . ARG B 1 103 ? 3.363 20.359 -2.262 1 88.5 103 ARG B CA 1
ATOM 1947 C C . ARG B 1 103 ? 4.879 20.266 -2.117 1 88.5 103 ARG B C 1
ATOM 1949 O O . ARG B 1 103 ? 5.617 20.531 -3.066 1 88.5 103 ARG B O 1
ATOM 1956 N N . GLU B 1 104 ? 5.332 19.828 -0.955 1 88.38 104 GLU B N 1
ATOM 1957 C CA . GLU B 1 104 ? 6.758 19.781 -0.645 1 88.38 104 GLU B CA 1
ATOM 1958 C C . GLU B 1 104 ? 7.398 18.5 -1.19 1 88.38 104 GLU B C 1
ATOM 1960 O O . GLU B 1 104 ? 8.586 18.484 -1.517 1 88.38 104 GLU B O 1
ATOM 1965 N N . TYR B 1 105 ? 6.668 17.406 -1.122 1 86.88 105 TYR B N 1
ATOM 1966 C CA . TYR B 1 105 ? 7.062 16.109 -1.638 1 86.88 105 TYR B CA 1
ATOM 1967 C C . TYR B 1 105 ? 8.406 15.672 -1.06 1 86.88 105 TYR B C 1
ATOM 1969 O O . TYR B 1 105 ? 9.398 15.57 -1.787 1 86.88 105 TYR B O 1
ATOM 1977 N N . PRO B 1 106 ? 8.453 15.312 0.1 1 92.44 106 PRO B N 1
ATOM 1978 C CA . PRO B 1 106 ? 9.68 14.867 0.758 1 92.44 106 PRO B CA 1
ATOM 1979 C C . PRO B 1 106 ? 10.281 13.617 0.119 1 92.44 106 PRO B C 1
ATOM 1981 O O . PRO B 1 106 ? 9.555 12.828 -0.492 1 92.44 106 PRO B O 1
ATOM 1984 N N . SER B 1 107 ? 11.586 13.461 0.348 1 91.75 107 SER B N 1
ATOM 1985 C CA . SER B 1 107 ? 12.297 12.383 -0.326 1 91.75 107 SER B CA 1
ATOM 1986 C C . SER B 1 107 ? 12.43 11.164 0.581 1 91.75 107 SER B C 1
ATOM 1988 O O . SER B 1 107 ? 12.758 10.07 0.115 1 91.75 107 SER B O 1
ATOM 1990 N N . THR B 1 108 ? 12.273 11.336 1.863 1 95.19 108 THR B N 1
ATOM 1991 C CA . THR B 1 108 ? 12.391 10.234 2.811 1 95.19 108 THR B CA 1
ATOM 1992 C C . THR B 1 108 ? 11.188 10.203 3.752 1 95.19 108 THR B C 1
ATOM 1994 O O . THR B 1 108 ? 10.508 11.219 3.926 1 95.19 108 THR B O 1
ATOM 1997 N N . LEU B 1 109 ? 11.008 9.016 4.309 1 97.38 109 LEU B N 1
ATOM 1998 C CA . LEU B 1 109 ? 9.938 8.883 5.289 1 97.38 109 LEU B CA 1
ATOM 1999 C C . LEU B 1 109 ? 10.148 9.836 6.461 1 97.38 109 LEU B C 1
ATOM 2001 O O . LEU B 1 109 ? 9.211 10.508 6.898 1 97.38 109 LEU B O 1
ATOM 2005 N N . GLU B 1 110 ? 11.344 9.93 6.934 1 97.88 110 GLU B N 1
ATOM 2006 C CA . GLU B 1 110 ? 11.609 10.781 8.094 1 97.88 110 GLU B CA 1
ATOM 2007 C C . GLU B 1 110 ? 11.383 12.25 7.762 1 97.88 110 GLU B C 1
ATOM 2009 O O . GLU B 1 110 ? 10.859 13 8.586 1 97.88 110 GLU B O 1
ATOM 2014 N N . SER B 1 111 ? 11.789 12.633 6.605 1 97.25 111 SER B N 1
ATOM 2015 C CA . SER B 1 111 ? 11.516 14.008 6.184 1 97.25 111 SER B CA 1
ATOM 2016 C C . SER B 1 111 ? 10.016 14.273 6.082 1 97.25 111 SER B C 1
ATOM 2018 O O . SER B 1 111 ? 9.547 15.344 6.461 1 97.25 111 SER B O 1
ATOM 2020 N N . ALA B 1 112 ? 9.258 13.336 5.547 1 97.19 112 ALA B N 1
ATOM 2021 C CA . ALA B 1 112 ? 7.809 13.461 5.457 1 97.19 112 ALA B CA 1
ATOM 2022 C C . ALA B 1 112 ? 7.184 13.617 6.84 1 97.19 112 ALA B C 1
ATOM 2024 O O . ALA B 1 112 ? 6.324 14.477 7.047 1 97.19 112 ALA B O 1
ATOM 2025 N N . ILE B 1 113 ? 7.648 12.805 7.746 1 98.12 113 ILE B N 1
ATOM 2026 C CA . ILE B 1 113 ? 7.145 12.82 9.117 1 98.12 113 ILE B CA 1
ATOM 2027 C C . ILE B 1 113 ? 7.449 14.18 9.75 1 98.12 113 ILE B C 1
ATOM 2029 O O . ILE B 1 113 ? 6.57 14.797 10.359 1 98.12 113 ILE B O 1
ATOM 2033 N N . THR B 1 114 ? 8.594 14.633 9.586 1 97.88 114 THR B N 1
ATOM 2034 C CA . THR B 1 114 ? 9.016 15.906 10.164 1 97.88 114 THR B CA 1
ATOM 2035 C C . THR B 1 114 ? 8.18 17.062 9.602 1 97.88 114 THR B C 1
ATOM 2037 O O . THR B 1 114 ? 7.707 17.906 10.352 1 97.88 114 THR B O 1
ATOM 2040 N N . LEU B 1 115 ? 8.008 17.031 8.344 1 96.38 115 LEU B N 1
ATOM 2041 C CA . LEU B 1 115 ? 7.203 18.062 7.699 1 96.38 115 LEU B CA 1
ATOM 2042 C C . LEU B 1 115 ? 5.762 18.031 8.188 1 96.38 115 LEU B C 1
ATOM 2044 O O . LEU B 1 115 ? 5.148 19.078 8.422 1 96.38 115 LEU B O 1
ATOM 2048 N N . ALA B 1 116 ? 5.234 16.859 8.32 1 97.56 116 ALA B N 1
ATOM 2049 C CA . ALA B 1 116 ? 3.861 16.703 8.789 1 97.56 116 ALA B CA 1
ATOM 2050 C C . ALA B 1 116 ? 3.707 17.25 10.211 1 97.56 116 ALA B C 1
ATOM 2052 O O . ALA B 1 116 ? 2.746 17.969 10.508 1 97.56 116 ALA B O 1
ATOM 2053 N N . MET B 1 117 ? 4.582 16.906 11.031 1 97.31 117 MET B N 1
ATOM 2054 C CA . MET B 1 117 ? 4.551 17.359 12.422 1 97.31 117 MET B CA 1
ATOM 2055 C C . MET B 1 117 ? 4.684 18.875 12.516 1 97.31 117 MET B C 1
ATOM 2057 O O . MET B 1 117 ? 4.012 19.516 13.328 1 97.31 117 MET B O 1
ATOM 2061 N N . GLN B 1 118 ? 5.504 19.422 11.773 1 95.81 118 GLN B N 1
ATOM 2062 C CA . GLN B 1 118 ? 5.699 20.859 11.742 1 95.81 118 GLN B CA 1
ATOM 2063 C C . GLN B 1 118 ? 4.434 21.578 11.281 1 95.81 118 GLN B C 1
ATOM 2065 O O . GLN B 1 118 ? 4.043 22.594 11.859 1 95.81 118 GLN B O 1
ATOM 2070 N N . GLU B 1 119 ? 3.893 21.062 10.211 1 95.38 119 GLU B N 1
ATOM 2071 C CA . GLU B 1 119 ? 2.668 21.672 9.695 1 95.38 119 GLU B CA 1
ATOM 2072 C C . GLU B 1 119 ? 1.543 21.594 10.727 1 95.38 119 GLU B C 1
ATOM 2074 O O . GLU B 1 119 ? 0.787 22.547 10.898 1 95.38 119 GLU B O 1
ATOM 2079 N N . GLU B 1 120 ? 1.414 20.484 11.352 1 94 120 GLU B N 1
ATOM 2080 C CA . GLU B 1 120 ? 0.401 20.344 12.391 1 94 120 GLU B CA 1
ATOM 2081 C C . GLU B 1 120 ? 0.625 21.328 13.523 1 94 120 GLU B C 1
ATOM 2083 O O . GLU B 1 120 ? -0.33 21.906 14.047 1 94 120 GLU B O 1
ATOM 2088 N N . PHE B 1 121 ? 1.812 21.5 13.93 1 92.06 121 PHE B N 1
ATOM 2089 C CA . PHE B 1 121 ? 2.174 22.438 14.977 1 92.06 121 PHE B CA 1
ATOM 2090 C C . PHE B 1 121 ? 1.81 23.875 14.57 1 92.06 121 PHE B C 1
ATOM 2092 O O . PHE B 1 121 ? 1.243 24.625 15.367 1 92.06 121 PHE B O 1
ATOM 2099 N N . SER B 1 122 ? 2.158 24.172 13.391 1 93 122 SER B N 1
ATOM 2100 C CA . SER B 1 122 ? 1.867 25.5 12.867 1 93 122 SER B CA 1
ATOM 2101 C C . SER B 1 122 ? 0.367 25.781 12.859 1 93 122 SER B C 1
ATOM 2103 O O . SER B 1 122 ? -0.069 26.875 13.188 1 93 122 SER B O 1
ATOM 2105 N N . LEU B 1 123 ? -0.346 24.828 12.477 1 91.12 123 LEU B N 1
ATOM 2106 C CA . LEU B 1 123 ? -1.798 24.969 12.43 1 91.12 123 LEU B CA 1
ATOM 2107 C C . LEU B 1 123 ? -2.369 25.156 13.828 1 91.12 123 LEU B C 1
ATOM 2109 O O . LEU B 1 123 ? -3.27 25.984 14.023 1 91.12 123 LEU B O 1
ATOM 2113 N N . ARG B 1 124 ? -1.901 24.469 14.711 1 90.56 124 ARG B N 1
ATOM 2114 C CA . ARG B 1 124 ? -2.355 24.594 16.094 1 90.56 124 ARG B CA 1
ATOM 2115 C C . ARG B 1 124 ? -2.031 25.969 16.656 1 90.56 124 ARG B C 1
ATOM 2117 O O . ARG B 1 124 ? -2.848 26.562 17.359 1 90.56 124 ARG B O 1
ATOM 2124 N N . GLN B 1 125 ? -0.863 26.469 16.375 1 89.69 125 GLN B N 1
ATOM 2125 C CA . GLN B 1 125 ? -0.435 27.797 16.844 1 89.69 125 GLN B CA 1
ATOM 2126 C C . GLN B 1 125 ? -1.298 28.891 16.234 1 89.69 125 GLN B C 1
ATOM 2128 O O . GLN B 1 125 ? -1.652 29.859 16.922 1 89.69 125 GLN B O 1
ATOM 2133 N N . ALA B 1 126 ? -1.642 28.672 15.047 1 87.12 126 ALA B N 1
ATOM 2134 C CA . ALA B 1 126 ? -2.48 29.641 14.352 1 87.12 126 ALA B CA 1
ATOM 2135 C C . ALA B 1 126 ? -3.883 29.688 14.953 1 87.12 126 ALA B C 1
ATOM 2137 O O . ALA B 1 126 ? -4.484 30.75 15.055 1 87.12 126 ALA B O 1
ATOM 2138 N N . LYS B 1 127 ? -4.348 28.625 15.359 1 86.12 127 LYS B N 1
ATOM 2139 C CA . LYS B 1 127 ? -5.672 28.547 15.969 1 86.12 127 LYS B CA 1
ATOM 2140 C C . LYS B 1 127 ? -5.688 29.203 17.344 1 86.12 127 LYS B C 1
ATOM 2142 O O . LYS B 1 127 ? -6.668 29.844 17.734 1 86.12 127 LYS B O 1
ATOM 2147 N N . LEU B 1 128 ? -4.652 29.062 18.109 1 84.19 128 LEU B N 1
ATOM 2148 C CA . LEU B 1 128 ? -4.535 29.641 19.438 1 84.19 128 LEU B CA 1
ATOM 2149 C C . LEU B 1 128 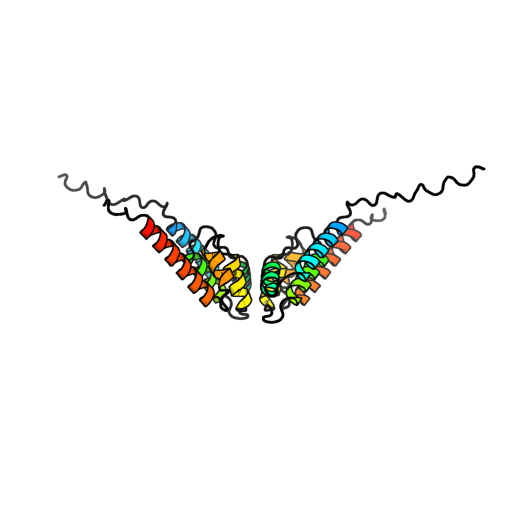? -4.438 31.172 19.359 1 84.19 128 LEU B C 1
ATOM 2151 O O . LEU B 1 128 ? -4.949 31.875 20.234 1 84.19 128 LEU B O 1
ATOM 2155 N N . HIS B 1 129 ? -3.822 31.641 18.406 1 79.88 129 HIS B N 1
ATOM 2156 C CA . HIS B 1 129 ? -3.65 33.094 18.25 1 79.88 129 HIS B CA 1
ATOM 2157 C C . HIS B 1 129 ? -4.945 33.75 17.781 1 79.88 129 HIS B C 1
ATOM 2159 O O . HIS B 1 129 ? -5.211 34.906 18.141 1 79.88 129 HIS B O 1
ATOM 2165 N N . VAL B 1 130 ? -5.719 33.031 17.078 1 75.19 130 VAL B N 1
ATOM 2166 C CA . VAL B 1 130 ? -6.984 33.562 16.625 1 75.19 130 VAL B CA 1
ATOM 2167 C C . VAL B 1 130 ? -7.965 33.656 17.781 1 75.19 130 VAL B C 1
ATOM 2169 O O . VAL B 1 130 ? -8.75 34.625 17.875 1 75.19 130 VAL B O 1
ATOM 2172 N N . ASN B 1 131 ? -7.918 32.781 18.734 1 68.62 131 ASN B N 1
ATOM 2173 C CA . ASN B 1 131 ? -8.852 32.781 19.859 1 68.62 131 ASN B CA 1
ATOM 2174 C C . ASN B 1 131 ? -8.422 33.75 20.953 1 68.62 131 ASN B C 1
ATOM 2176 O O . ASN B 1 131 ? -9.016 33.781 22.031 1 68.62 131 ASN B O 1
ATOM 2180 N N . VAL B 1 132 ? -7.336 34.438 20.891 1 64.81 132 VAL B N 1
ATOM 2181 C CA . VAL B 1 132 ? -6.965 35.438 21.875 1 64.81 132 VAL B CA 1
ATOM 2182 C C . VAL B 1 132 ? -7.801 36.719 21.656 1 64.81 132 VAL B C 1
ATOM 2184 O O . VAL B 1 132 ? -7.805 37.281 20.562 1 64.81 132 VAL B O 1
ATOM 2187 N N . PRO B 1 133 ? -8.82 36.969 22.547 1 62.34 133 PRO B N 1
ATOM 2188 C CA . PRO B 1 133 ? -9.664 38.156 22.453 1 62.34 133 PRO B CA 1
ATOM 2189 C C . PRO B 1 133 ? -8.859 39.438 22.25 1 62.34 133 PRO B C 1
ATOM 2191 O O . PRO B 1 133 ? -7.785 39.594 22.828 1 62.34 133 PRO B O 1
ATOM 2194 N N . ARG B 1 134 ? -8.938 39.906 21 1 60.53 134 ARG B N 1
ATOM 2195 C CA . ARG B 1 134 ? -8.336 41.219 20.766 1 60.53 134 ARG B CA 1
ATOM 2196 C C . ARG B 1 134 ? -8.633 42.156 21.906 1 60.53 134 ARG B C 1
ATOM 2198 O O . ARG B 1 134 ? -9.758 42.219 22.422 1 60.53 134 ARG B O 1
ATOM 2205 N N . PRO B 1 135 ? -7.621 42.562 22.625 1 61.09 135 PRO B N 1
ATOM 2206 C CA . PRO B 1 135 ? -7.926 43.562 23.641 1 61.09 135 PRO B CA 1
ATOM 2207 C C . PRO B 1 135 ? -8.812 44.688 23.125 1 61.09 135 PRO B C 1
ATOM 2209 O O . PRO B 1 135 ? -8.75 45.031 21.953 1 61.09 135 PRO B O 1
ATOM 2212 N N . MET B 1 136 ? -10.094 44.688 23.625 1 57.75 136 MET B N 1
ATOM 2213 C CA . MET B 1 136 ? -10.922 45.844 23.328 1 57.75 136 MET B CA 1
ATOM 2214 C C . MET B 1 136 ? -10.094 47.125 23.375 1 57.75 136 MET B C 1
ATOM 2216 O O . MET B 1 136 ? -9.297 47.312 24.297 1 57.75 136 MET B O 1
ATOM 2220 N N . PRO B 1 137 ? -10.125 47.781 22.188 1 57.19 137 PRO B N 1
ATOM 2221 C CA . PRO B 1 137 ? -9.477 49.062 22.375 1 57.19 137 PRO B CA 1
ATOM 2222 C C . PRO B 1 137 ? -9.969 49.812 23.609 1 57.19 137 PRO B C 1
ATOM 2224 O O . PRO B 1 137 ? -11.086 49.562 24.078 1 57.19 137 PRO B O 1
#

Sequence (274 aa):
MSCLGGRARSWAYGRRLTDPTCFSTYEVFKEELRQAFEPPQNEFRSRAEFLDLQQGKHDVHAYAQRARYLVSNIVTNPIDEATKVVTFMKGLKDGPVKTYLFREYPSTLESAITLAMQEEFSLRQAKLHVNVPRPMPMSCLGGRARSWAYGRRLTDPTCFSTYEVFKEELRQAFEPPQNEFRSRAEFLDLQQGKHDVHAYAQRARYLVSNIVTNPIDEATKVVTFMKGLKDGPVKTYLFREYPSTLESAITLAMQEEFSLRQAKLHVNVPRPMP

pLDDT: mean 75.85, std 25.16, range [22.97, 98.12]

Radius of gyration: 28.0 Å; Cα contacts (8 Å, |Δi|>4): 204; chains: 2; bounding box: 55×96×129 Å

Solvent-accessible surface area (backbone atoms only — not comparable to full-atom values): 15923 Å² total; per-residue (Å²): 134,83,81,76,66,75,75,76,60,69,76,71,61,76,75,62,85,73,46,72,62,55,58,52,47,48,54,48,46,51,50,47,53,56,54,71,71,47,55,88,69,37,36,57,49,28,51,53,48,45,63,64,40,60,27,72,91,50,54,68,67,58,38,48,50,50,49,51,51,30,54,67,57,32,70,91,72,56,80,44,43,64,58,46,29,49,36,53,54,69,20,42,53,91,49,69,46,39,54,50,44,71,70,68,55,56,77,32,43,66,53,42,47,51,51,39,52,51,45,50,50,51,52,53,54,53,54,57,61,65,70,50,76,70,76,75,127,136,79,84,79,67,77,79,75,62,74,72,71,63,78,75,64,84,74,45,72,61,55,59,53,47,47,54,48,46,51,50,47,53,56,55,69,73,48,56,84,70,39,40,57,49,27,50,50,49,46,62,64,42,61,27,74,91,49,55,68,68,59,37,47,50,49,48,52,53,31,53,68,56,33,72,91,70,56,78,44,44,65,58,46,28,50,36,53,55,69,19,43,51,90,50,71,45,39,52,51,44,69,69,67,55,56,77,32,44,66,54,40,48,51,51,40,51,50,44,49,51,51,53,53,53,53,54,56,59,67,69,49,77,69,76,74,128

Secondary structure (DSSP, 8-state):
--TTGGGGSTT-----TT-HHHHHHHHHHHHHHHHHT--TTHHHHHHHHHHT---TTS-HHHHHHHHHHHHHT--SSPPPHHHHHHHHHHHSPTTHHHHHHHHH--SSHHHHHHHHHHHHHHHHHHHHHHTS-----/--TT-GGGSTT-----TT-HHHHHHHHHHHHHHHHHT--STHHHHHHHHHHT---TTS-HHHHHHHHHHHHHT--SSPPPHHHHHHHHHHHSPTTHHHHHHHHH--SSHHHHHHHHHHHHHHHHHHHHHHTS-----

Nearest PDB structures (foldseek):
  6r24-assembly1_A  TM=7.111E-01  e=4.969E-02  Saccharomyces cerevisiae S288C
  6sie-assembly2_D  TM=7.324E-01  e=1.498E+00  Drosophila melanogaster
  6sie-assembly2_C  TM=7.377E-01  e=1.772E+00  Drosophila melanogaster
  6r24-assembly1_A  TM=7.111E-01  e=5.015E-02  Saccharomyces cerevisiae S288C
  6sie-assembly2_D  TM=7.325E-01  e=1.507E+00  Drosophila melanogaster

Organism: NCBI:txid53985

InterPro domains:
  IPR005162 Retrotransposon-derived protein PEG10, N-terminal capsid-like domain [PF03732] (2-94)